Protein AF-A0A2R9B3D3-F1 (afdb_monomer_lite)

Radius of gyration: 29.12 Å; chains: 1; bounding box: 76×24×86 Å

Foldseek 3Di:
DPPPVVVVVVVVVVVVVVVVVVVVVVVVVVVVVPPDDDDDDCPVVVVVVVVVVVVVVVVVPPLQAPQLQQPFPLVLLVVLLVVCLVVLLVLQPCPPAALLVLLVVPLDDDSLLLLLLLLLVLVCCQVALLVLEDDPDVSNNVSSVSNNVSSVSSNVSSVVCVVSVSRDHDPSSVVSSVSSVVSLVVDDRHSSSSNVSSCVVSVSVSNVSSSVVSVPD

pLDDT: mean 76.44, std 21.82, range [33.28, 98.44]

Structure (mmCIF, N/CA/C/O backbone):
data_AF-A0A2R9B3D3-F1
#
_entry.id   AF-A0A2R9B3D3-F1
#
loop_
_atom_site.group_PDB
_atom_site.id
_atom_site.type_symbol
_atom_site.label_atom_id
_atom_site.label_alt_id
_atom_site.label_comp_id
_atom_site.label_asym_id
_atom_site.label_entity_id
_atom_site.label_seq_id
_atom_site.pdbx_PDB_ins_code
_atom_site.Cartn_x
_atom_site.Cartn_y
_atom_site.Cartn_z
_atom_site.occupancy
_atom_site.B_iso_or_equiv
_atom_site.auth_seq_id
_atom_site.auth_comp_id
_atom_site.auth_asym_id
_atom_site.auth_atom_id
_atom_site.pdbx_PDB_model_num
ATOM 1 N N . MET A 1 1 ? -56.496 8.461 15.036 1.00 44.53 1 MET A N 1
ATOM 2 C CA . MET A 1 1 ? -56.573 7.367 16.033 1.00 44.53 1 MET A CA 1
ATOM 3 C C . MET A 1 1 ? -55.168 6.950 16.495 1.00 44.53 1 MET A C 1
ATOM 5 O O . MET A 1 1 ? -54.834 5.779 16.439 1.00 44.53 1 MET A O 1
ATOM 9 N N . HIS A 1 2 ? -54.314 7.899 16.909 1.00 48.41 2 HIS A N 1
ATOM 10 C CA . HIS A 1 2 ? -52.906 7.610 17.253 1.00 48.41 2 HIS A CA 1
ATOM 11 C C . HIS A 1 2 ? -52.433 8.289 18.555 1.00 48.41 2 HIS A C 1
ATOM 13 O O . HIS A 1 2 ? -51.268 8.149 18.921 1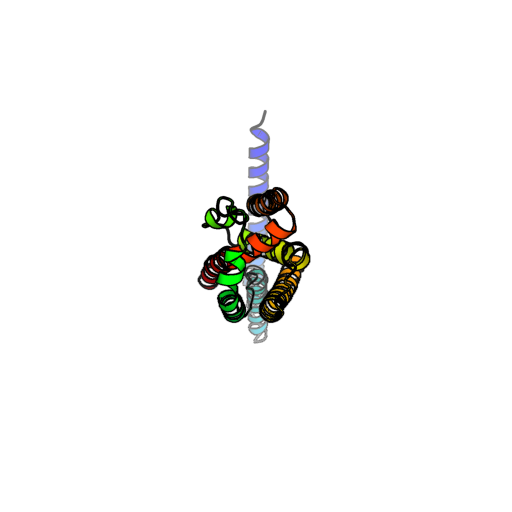.00 48.41 2 HIS A O 1
ATOM 19 N N . LEU A 1 3 ? -53.324 9.006 19.258 1.00 40.22 3 LEU A N 1
ATOM 20 C CA . LEU A 1 3 ? -53.012 9.674 20.530 1.00 40.22 3 LEU A CA 1
ATOM 21 C C . LEU A 1 3 ? -53.278 8.788 21.762 1.00 40.22 3 LEU A C 1
ATOM 23 O O . LEU A 1 3 ? -52.658 9.002 22.798 1.00 40.22 3 LEU A O 1
ATOM 27 N N . ASP A 1 4 ? -54.121 7.758 21.653 1.00 53.19 4 ASP A N 1
ATOM 28 C CA . ASP A 1 4 ? -54.566 6.981 22.822 1.00 53.19 4 ASP A CA 1
ATOM 29 C C . ASP A 1 4 ? -53.506 5.994 23.347 1.00 53.19 4 ASP A C 1
ATOM 31 O O . ASP A 1 4 ? -53.439 5.709 24.543 1.00 53.19 4 ASP A O 1
ATOM 35 N N . VAL A 1 5 ? -52.608 5.518 22.479 1.00 49.69 5 VAL A N 1
ATOM 36 C CA . VAL A 1 5 ? -51.569 4.538 22.849 1.00 49.69 5 VAL A CA 1
ATOM 37 C C . VAL A 1 5 ? -50.467 5.173 23.705 1.00 49.69 5 VAL A C 1
ATOM 39 O O . VAL A 1 5 ? -49.971 4.548 24.639 1.00 49.69 5 VAL A O 1
ATOM 42 N N . TRP A 1 6 ? -50.111 6.436 23.451 1.00 44.69 6 TRP A N 1
ATOM 43 C CA . TRP A 1 6 ? -49.068 7.136 24.213 1.00 44.69 6 TRP A CA 1
ATOM 44 C C . TRP A 1 6 ? -49.511 7.492 25.635 1.00 44.69 6 TRP A C 1
ATOM 46 O O . TRP A 1 6 ? -48.713 7.398 26.568 1.00 44.69 6 TRP A O 1
ATOM 56 N N . VAL A 1 7 ? -50.789 7.833 25.820 1.00 53.72 7 VAL A N 1
ATOM 57 C CA . VAL A 1 7 ? -51.359 8.116 27.146 1.00 53.72 7 VAL A CA 1
ATOM 58 C C . VAL A 1 7 ? -51.393 6.847 28.004 1.00 53.72 7 VAL A C 1
ATOM 60 O O . VAL A 1 7 ? -51.038 6.892 29.182 1.00 53.72 7 VAL A O 1
ATOM 63 N N . LEU A 1 8 ? -51.720 5.695 27.407 1.00 46.72 8 LEU A N 1
ATOM 64 C CA . LEU A 1 8 ? -51.667 4.389 28.073 1.00 46.72 8 LEU A CA 1
ATOM 65 C C . LEU A 1 8 ? -50.239 3.998 28.483 1.00 46.72 8 LEU A C 1
ATOM 67 O O . LEU A 1 8 ? -50.030 3.575 29.619 1.00 46.72 8 LEU A O 1
ATOM 71 N N . VAL A 1 9 ? -49.245 4.200 27.612 1.00 51.91 9 VAL A N 1
ATOM 72 C CA . VAL A 1 9 ? -47.831 3.894 27.913 1.00 51.91 9 VAL A CA 1
ATOM 73 C C . VAL A 1 9 ? -47.283 4.784 29.036 1.00 51.91 9 VAL A C 1
ATOM 75 O O . VAL A 1 9 ? -46.595 4.289 29.930 1.00 51.91 9 VAL A O 1
ATOM 78 N N . LEU A 1 10 ? -47.630 6.074 29.050 1.00 50.41 10 LEU A N 1
ATOM 79 C CA . LEU A 1 10 ? -47.235 6.998 30.119 1.00 50.41 10 LEU A CA 1
ATOM 80 C C . LEU A 1 10 ? -47.925 6.674 31.455 1.00 50.41 10 LEU A C 1
ATOM 82 O O . LEU A 1 10 ? -47.285 6.738 32.505 1.00 50.41 10 LEU A O 1
ATOM 86 N N . SER A 1 11 ? -49.197 6.269 31.424 1.00 46.34 11 SER A N 1
ATOM 87 C CA . SER A 1 11 ? -49.952 5.897 32.628 1.00 46.34 11 SER A CA 1
ATOM 88 C C . SER A 1 11 ? -49.437 4.594 33.258 1.00 46.34 11 SER A C 1
ATOM 90 O O . SER A 1 11 ? -49.196 4.546 34.466 1.00 46.34 11 SER A O 1
ATOM 92 N N . LEU A 1 12 ? -49.149 3.570 32.442 1.00 49.56 12 LEU A N 1
ATOM 93 C CA . LEU A 1 12 ? -48.509 2.322 32.887 1.00 49.56 12 LEU A CA 1
ATOM 94 C C . LEU A 1 12 ? -47.084 2.553 33.410 1.00 49.56 12 LEU A C 1
ATOM 96 O O . LEU A 1 12 ? -46.699 1.963 34.421 1.00 49.56 12 LEU A O 1
ATOM 100 N N . GLY A 1 13 ? -46.322 3.450 32.776 1.00 48.34 13 GLY A N 1
ATOM 101 C CA . GLY A 1 13 ? -44.990 3.845 33.236 1.00 48.34 13 GLY A CA 1
ATOM 102 C C . GLY A 1 13 ? -45.014 4.526 34.606 1.00 48.34 13 GLY A C 1
ATOM 103 O O . GLY A 1 13 ? -44.213 4.186 35.476 1.00 48.34 13 GLY A O 1
ATOM 104 N N . HIS A 1 14 ? -45.972 5.428 34.838 1.00 50.25 14 HIS A N 1
ATOM 105 C CA . HIS A 1 14 ? -46.133 6.114 36.122 1.00 50.25 14 HIS A CA 1
ATOM 106 C C . HIS A 1 14 ? -46.601 5.162 37.237 1.00 50.25 14 HIS A C 1
ATOM 108 O O . HIS A 1 14 ? -46.112 5.243 38.366 1.00 50.25 14 HIS A O 1
ATOM 114 N N . HIS A 1 15 ? -47.478 4.203 36.919 1.00 45.28 15 HIS A N 1
ATOM 115 C CA . HIS A 1 15 ? -47.917 3.179 37.870 1.00 45.28 15 HIS A CA 1
ATOM 116 C C . HIS A 1 15 ? -46.783 2.224 38.272 1.00 45.28 15 HIS A C 1
ATOM 118 O O . HIS A 1 15 ? -46.632 1.925 39.456 1.00 45.28 15 HIS A O 1
ATOM 124 N N . LEU A 1 16 ? -45.941 1.793 37.323 1.00 48.88 16 LEU A N 1
ATOM 125 C CA . LEU A 1 16 ? -44.755 0.986 37.634 1.00 48.88 16 LEU A CA 1
ATOM 126 C C . LEU A 1 16 ? -43.737 1.759 38.483 1.00 48.88 16 LEU A C 1
ATOM 128 O O . LEU A 1 16 ? -43.095 1.170 39.352 1.00 48.88 16 LEU A O 1
ATOM 132 N N . LEU A 1 17 ? -43.590 3.067 38.248 1.00 48.66 17 LEU A N 1
ATOM 133 C CA . LEU A 1 17 ? -42.679 3.912 39.019 1.00 48.66 17 LEU A CA 1
ATOM 134 C C . LEU A 1 17 ? -43.154 4.082 40.470 1.00 48.66 17 LEU A C 1
ATOM 136 O O . LEU A 1 17 ? -42.339 3.983 41.384 1.00 48.66 17 LEU A O 1
ATOM 140 N N . GLN A 1 18 ? -44.462 4.264 40.680 1.00 48.94 18 GLN A N 1
ATOM 141 C CA . GLN A 1 18 ? -45.092 4.332 42.006 1.00 48.94 18 GLN A CA 1
ATOM 142 C C . GLN A 1 18 ? -44.952 3.011 42.773 1.00 48.94 18 GLN A C 1
ATOM 144 O O . GLN A 1 18 ? -44.464 3.013 43.899 1.00 48.94 18 GLN A O 1
ATOM 149 N N . VAL A 1 19 ? -45.242 1.869 42.136 1.00 51.81 19 VAL A N 1
ATOM 150 C CA . VAL A 1 19 ? -45.080 0.539 42.760 1.00 51.81 19 VAL A CA 1
ATOM 151 C C . VAL A 1 19 ? -43.621 0.277 43.152 1.00 51.81 19 VAL A C 1
ATOM 153 O O . VAL A 1 19 ? -43.348 -0.287 44.210 1.00 51.81 19 VAL A O 1
ATOM 156 N N . LYS A 1 20 ? -42.659 0.727 42.336 1.00 50.50 20 LYS A N 1
ATOM 157 C CA . LYS A 1 20 ? -41.224 0.581 42.621 1.00 50.50 20 LYS A CA 1
ATOM 158 C C . LYS A 1 20 ? -40.755 1.515 43.743 1.00 50.50 20 LYS A C 1
ATOM 160 O O . LYS A 1 20 ? -39.912 1.109 44.543 1.00 50.50 20 LYS A O 1
ATOM 165 N N . LEU A 1 21 ? -41.322 2.722 43.840 1.00 51.28 21 LEU A N 1
ATOM 166 C CA . LEU A 1 21 ? -41.079 3.651 44.949 1.00 51.28 21 LEU A CA 1
ATOM 167 C C . LEU A 1 21 ? -41.665 3.134 46.268 1.00 51.28 21 LEU A C 1
ATOM 169 O O . LEU A 1 21 ? -40.994 3.222 47.293 1.00 51.28 21 LEU A O 1
ATOM 173 N N . ASP A 1 22 ? -42.862 2.546 46.246 1.00 48.19 22 ASP A N 1
ATOM 174 C CA . ASP A 1 22 ? -43.489 1.963 47.435 1.00 48.19 22 ASP A CA 1
ATOM 175 C C . ASP A 1 22 ? -42.749 0.711 47.917 1.00 48.19 22 ASP A C 1
ATOM 177 O O . ASP A 1 22 ? -42.564 0.538 49.122 1.00 48.19 22 ASP A O 1
ATOM 181 N N . HIS A 1 23 ? -42.206 -0.105 47.006 1.00 46.88 23 HIS A N 1
ATOM 182 C CA . HIS A 1 23 ? -41.344 -1.235 47.370 1.00 46.88 23 HIS A CA 1
ATOM 183 C C . HIS A 1 23 ? -40.007 -0.784 47.985 1.00 46.88 23 HIS A C 1
ATOM 185 O O . HIS A 1 23 ? -39.516 -1.402 48.932 1.00 46.88 23 HIS A O 1
ATOM 191 N N . LEU A 1 24 ? -39.434 0.319 47.486 1.00 48.38 24 LEU A N 1
ATOM 192 C CA . LEU A 1 24 ? -38.249 0.968 48.062 1.00 48.38 24 LEU A CA 1
ATOM 193 C C . LEU A 1 24 ? -38.552 1.586 49.434 1.00 48.38 24 LEU A C 1
ATOM 195 O O . LEU A 1 24 ? -37.746 1.461 50.355 1.00 48.38 24 LEU A O 1
ATOM 199 N N . ARG A 1 25 ? -39.729 2.198 49.603 1.00 46.16 25 ARG A N 1
ATOM 200 C CA . ARG A 1 25 ? -40.178 2.803 50.864 1.00 46.16 25 ARG A CA 1
ATOM 201 C C . ARG A 1 25 ? -40.493 1.748 51.925 1.00 46.16 25 ARG A C 1
ATOM 203 O O . ARG A 1 25 ? -40.112 1.930 53.080 1.00 46.16 25 ARG A O 1
ATOM 210 N N . GLN A 1 26 ? -41.105 0.628 51.537 1.00 48.31 26 GLN A N 1
ATOM 211 C CA . GLN A 1 26 ? -41.311 -0.533 52.408 1.00 48.31 26 GLN A CA 1
ATOM 212 C C . GLN A 1 26 ? -39.975 -1.182 52.789 1.00 48.31 26 GLN A C 1
ATOM 214 O O . GLN A 1 26 ? -39.760 -1.438 53.969 1.00 48.31 26 GLN A O 1
ATOM 219 N N . GLY A 1 27 ? -39.033 -1.326 51.845 1.00 47.44 27 GLY A N 1
ATOM 220 C CA . GLY A 1 27 ? -37.675 -1.812 52.119 1.00 47.44 27 GLY A CA 1
ATOM 221 C C . GLY A 1 27 ? -36.894 -0.931 53.105 1.00 47.44 27 GLY A C 1
ATOM 222 O O . GLY A 1 27 ? -36.193 -1.454 53.975 1.00 47.44 27 GLY A O 1
ATOM 223 N N . LEU A 1 28 ? -37.075 0.393 53.032 1.00 44.91 28 LEU A N 1
ATOM 224 C CA . LEU A 1 28 ? -36.459 1.359 53.947 1.00 44.91 28 LEU A CA 1
ATOM 225 C C . LEU A 1 28 ? -37.118 1.349 55.341 1.00 44.91 28 LEU A C 1
ATOM 227 O O . LEU A 1 28 ? -36.418 1.437 56.347 1.00 44.91 28 LEU A O 1
ATOM 231 N N . ALA A 1 29 ? -38.442 1.171 55.428 1.00 38.78 29 ALA A N 1
ATOM 232 C CA . ALA A 1 29 ? -39.167 1.110 56.701 1.00 38.78 29 ALA A CA 1
ATOM 233 C C . ALA A 1 29 ? -38.841 -0.160 57.515 1.00 38.78 29 ALA A C 1
ATOM 235 O O . ALA A 1 29 ? -38.675 -0.075 58.733 1.00 38.78 29 ALA A O 1
ATOM 236 N N . THR A 1 30 ? -38.636 -1.310 56.856 1.00 40.56 30 THR A N 1
ATOM 237 C CA . THR A 1 30 ? -38.139 -2.539 57.513 1.00 40.56 30 THR A CA 1
ATOM 238 C C . THR A 1 30 ? -36.681 -2.452 57.979 1.00 40.56 30 THR A C 1
ATOM 240 O O . THR A 1 30 ? -36.282 -3.218 58.855 1.00 40.56 30 THR A O 1
ATOM 243 N N . GLN A 1 31 ? -35.876 -1.516 57.457 1.00 41.12 31 GLN A N 1
ATOM 244 C CA . GLN A 1 31 ? -34.510 -1.284 57.951 1.00 41.12 31 GLN A CA 1
ATOM 245 C C . GLN A 1 31 ? -34.447 -0.363 59.181 1.00 41.12 31 GLN A C 1
ATOM 247 O O . GLN A 1 31 ? -33.478 -0.441 59.937 1.00 41.12 31 GLN A O 1
ATOM 252 N N . VAL A 1 32 ? -35.465 0.472 59.431 1.00 41.91 32 VAL A N 1
ATOM 253 C CA . VAL A 1 32 ? -35.474 1.399 60.582 1.00 41.91 32 VAL A CA 1
ATOM 254 C C . VAL A 1 32 ? -35.865 0.700 61.894 1.00 41.91 32 VAL A C 1
ATOM 256 O O . VAL A 1 32 ? -35.397 1.100 62.956 1.00 41.91 32 VAL A O 1
ATOM 259 N N . THR A 1 33 ? -36.631 -0.395 61.855 1.00 36.41 33 THR A N 1
ATOM 260 C CA . THR A 1 33 ? -37.077 -1.121 63.067 1.00 36.41 33 THR A CA 1
ATOM 261 C C . THR A 1 33 ? -36.167 -2.270 63.518 1.00 36.41 33 THR A C 1
ATOM 263 O O . THR A 1 33 ? -36.358 -2.797 64.609 1.00 36.41 33 THR A O 1
ATOM 266 N N . LEU A 1 34 ? -35.118 -2.617 62.767 1.00 37.56 34 LEU A N 1
ATOM 267 C CA . LEU A 1 34 ? -34.109 -3.615 63.171 1.00 37.56 34 LEU A CA 1
ATOM 268 C C . LEU A 1 34 ? -32.795 -2.959 63.620 1.00 37.56 34 LEU A C 1
ATOM 270 O O . LEU A 1 34 ? -31.695 -3.436 63.334 1.00 37.56 34 LEU A O 1
ATOM 274 N N . ARG A 1 35 ? -32.906 -1.842 64.346 1.00 40.72 35 ARG A N 1
ATOM 275 C CA . ARG A 1 35 ? -31.785 -1.176 65.018 1.00 40.72 35 ARG A CA 1
ATOM 276 C C . ARG A 1 35 ? -32.049 -1.032 66.517 1.00 40.72 35 ARG A C 1
ATOM 278 O O . ARG A 1 35 ? -31.953 0.051 67.075 1.00 40.72 35 ARG A O 1
ATOM 285 N N . ALA A 1 36 ? -32.340 -2.148 67.176 1.00 42.44 36 ALA A N 1
ATOM 286 C CA . ALA A 1 36 ? -32.208 -2.278 68.622 1.00 42.44 36 ALA A CA 1
ATOM 287 C C . ALA A 1 36 ? -31.634 -3.665 68.939 1.00 42.44 36 ALA A C 1
ATOM 289 O O . ALA A 1 36 ? -32.349 -4.658 68.961 1.00 42.44 36 ALA A O 1
ATOM 290 N N . GLY A 1 37 ? -30.317 -3.719 69.150 1.00 41.84 37 GLY A N 1
ATOM 291 C CA . GLY A 1 37 ? -29.640 -4.880 69.728 1.00 41.84 37 GLY A CA 1
ATOM 292 C C . GLY A 1 37 ? -29.078 -5.895 68.730 1.00 41.84 37 GLY A C 1
ATOM 293 O O . GLY A 1 37 ? -29.748 -6.847 68.366 1.00 41.84 37 GLY A O 1
ATOM 294 N N . ALA A 1 38 ? -27.812 -5.719 68.340 1.00 36.34 38 ALA A N 1
ATOM 295 C CA . ALA A 1 38 ? -26.792 -6.780 68.295 1.00 36.34 38 ALA A CA 1
ATOM 296 C C . ALA A 1 38 ? -25.515 -6.234 67.641 1.00 36.34 38 ALA A C 1
ATOM 298 O O . ALA A 1 38 ? -25.509 -5.743 66.512 1.00 36.34 38 ALA A O 1
ATOM 299 N N . LYS A 1 39 ? -24.429 -6.288 68.407 1.00 44.09 39 LYS A N 1
ATOM 300 C CA . LYS A 1 39 ? -23.099 -5.770 68.095 1.00 44.09 39 LYS A CA 1
ATOM 301 C C . LYS A 1 39 ? -22.463 -6.489 66.895 1.00 44.09 39 LYS A C 1
ATOM 303 O O . LYS A 1 39 ? -22.484 -7.708 66.813 1.00 44.09 39 LYS A O 1
ATOM 308 N N . GLY A 1 40 ? -21.823 -5.698 66.033 1.00 45.19 40 GLY A N 1
ATOM 309 C CA . GLY A 1 40 ? -20.491 -5.994 65.495 1.00 45.19 40 GLY A CA 1
ATOM 310 C C . GLY A 1 40 ? -20.303 -7.224 64.606 1.00 45.19 40 GLY A C 1
ATOM 311 O O . GLY A 1 40 ? -19.498 -8.066 64.962 1.00 45.19 40 GLY A O 1
ATOM 312 N N . MET A 1 41 ? -20.946 -7.302 63.431 1.00 45.28 41 MET A N 1
ATOM 313 C CA . MET A 1 41 ? -20.428 -8.124 62.308 1.00 45.28 41 MET A CA 1
ATOM 314 C C . MET A 1 41 ? -21.049 -7.804 60.930 1.00 45.28 41 MET A C 1
ATOM 316 O O . MET A 1 41 ? -21.138 -8.670 60.068 1.00 45.28 41 MET A O 1
ATOM 320 N N . LYS A 1 42 ? -21.546 -6.577 60.698 1.00 43.12 42 LYS A N 1
ATOM 321 C CA . LYS A 1 42 ? -22.261 -6.225 59.445 1.00 43.12 42 LYS A CA 1
ATOM 322 C C . LYS A 1 42 ? -21.626 -5.115 58.603 1.00 43.12 42 LYS A C 1
ATOM 324 O O . LYS A 1 42 ? -22.016 -4.942 57.453 1.00 43.12 42 LYS A O 1
ATOM 329 N N . LEU A 1 43 ? -20.622 -4.406 59.125 1.00 40.12 43 LEU A N 1
ATOM 330 C CA . LEU A 1 43 ? -19.993 -3.286 58.411 1.00 40.12 43 LEU A CA 1
ATOM 331 C C . LEU A 1 43 ? -19.042 -3.751 57.289 1.00 40.12 43 LEU A C 1
ATOM 333 O O . LEU A 1 43 ? -18.893 -3.060 56.287 1.00 40.12 43 LEU A O 1
ATOM 337 N N . GLN A 1 44 ? -18.469 -4.956 57.407 1.00 49.66 44 GLN A N 1
ATOM 338 C CA . GLN A 1 44 ? -17.630 -5.551 56.358 1.00 49.66 44 GLN A CA 1
ATOM 339 C C . GLN A 1 44 ? -18.437 -6.021 55.140 1.00 49.66 44 GLN A C 1
ATOM 341 O O . GLN A 1 44 ? -17.963 -5.908 54.015 1.00 49.66 44 GLN A O 1
ATOM 346 N N . CYS A 1 45 ? -19.669 -6.498 55.341 1.00 52.38 45 CYS A N 1
ATOM 347 C CA . CYS A 1 45 ? -20.477 -7.069 54.263 1.00 52.38 45 CYS A CA 1
ATOM 348 C C . CYS A 1 45 ? -20.985 -5.985 53.298 1.00 52.38 45 CYS A C 1
ATOM 350 O O . CYS A 1 45 ? -20.870 -6.130 52.087 1.00 52.38 45 CYS A O 1
ATOM 352 N N . VAL A 1 46 ? -21.454 -4.846 53.820 1.00 57.38 46 VAL A N 1
ATOM 353 C CA . VAL A 1 46 ? -21.938 -3.728 52.985 1.00 57.38 46 VAL A CA 1
ATOM 354 C C . VAL A 1 46 ? -20.803 -3.105 52.160 1.00 57.38 46 VAL A C 1
ATOM 356 O O . VAL A 1 46 ? -21.001 -2.778 50.993 1.00 57.38 46 VAL A O 1
ATOM 359 N N . SER A 1 47 ? -19.600 -3.012 52.737 1.00 60.81 47 SER A N 1
ATOM 360 C CA . SER A 1 47 ? -18.391 -2.562 52.033 1.00 60.81 47 SER A CA 1
ATOM 361 C C . SER A 1 47 ? -18.021 -3.495 50.871 1.00 60.81 47 SER A C 1
ATOM 363 O O . SER A 1 47 ? -17.760 -3.031 49.763 1.00 60.81 47 SER A O 1
ATOM 365 N N . LEU A 1 48 ? -18.091 -4.815 51.088 1.00 57.34 48 LEU A N 1
ATOM 366 C CA . LEU A 1 48 ? -17.784 -5.816 50.062 1.00 57.34 48 LEU A CA 1
ATOM 367 C C . LEU A 1 48 ? -18.772 -5.785 48.888 1.00 57.34 48 LEU A C 1
ATOM 369 O O . LEU A 1 48 ? -18.366 -5.931 47.739 1.00 57.34 48 LEU A O 1
ATOM 373 N N . TRP A 1 49 ? -20.060 -5.568 49.170 1.00 63.06 49 TRP A N 1
ATOM 374 C CA . TRP A 1 49 ? -21.096 -5.456 48.141 1.00 63.06 49 TRP A CA 1
ATOM 375 C C . TRP A 1 49 ? -20.926 -4.197 47.286 1.00 63.06 49 TRP A C 1
ATOM 377 O O . TRP A 1 49 ? -21.012 -4.279 46.063 1.00 63.06 49 TRP A O 1
ATOM 387 N N . LEU A 1 50 ? -20.614 -3.056 47.909 1.00 66.12 50 LEU A N 1
ATOM 388 C CA . LEU A 1 50 ? -20.335 -1.810 47.189 1.00 66.12 50 LEU A CA 1
ATOM 389 C C . LEU A 1 50 ? -19.071 -1.929 46.325 1.00 66.12 50 LEU A C 1
ATOM 391 O O . LEU A 1 50 ? -19.100 -1.566 45.148 1.00 66.12 50 LEU A O 1
ATOM 395 N N . LEU A 1 51 ? -17.997 -2.518 46.862 1.00 62.69 51 LEU A N 1
ATOM 396 C CA . LEU A 1 51 ? -16.773 -2.809 46.107 1.00 62.69 51 LEU A CA 1
ATOM 397 C C . LEU A 1 51 ? -17.032 -3.774 44.945 1.00 62.69 51 LEU A C 1
ATOM 399 O O . LEU A 1 51 ? -16.528 -3.545 43.852 1.00 62.69 51 LEU A O 1
ATOM 403 N N . GLY A 1 52 ? -17.860 -4.802 45.145 1.00 67.56 52 GLY A N 1
ATOM 404 C CA . GLY A 1 52 ? -18.274 -5.727 44.090 1.00 67.56 52 GLY A CA 1
ATOM 405 C C . GLY A 1 52 ? -19.039 -5.028 42.965 1.00 67.56 52 GLY A C 1
ATOM 406 O O . GLY A 1 52 ? -18.738 -5.245 41.796 1.00 67.56 52 GLY A O 1
ATOM 407 N N . THR A 1 53 ? -19.970 -4.126 43.292 1.00 64.88 53 THR A N 1
ATOM 408 C CA . THR A 1 53 ? -20.697 -3.349 42.274 1.00 64.88 53 THR A CA 1
ATOM 409 C C . THR A 1 53 ? -19.807 -2.354 41.532 1.00 64.88 53 THR A C 1
ATOM 411 O O . THR A 1 53 ? -19.948 -2.225 40.320 1.00 64.88 53 THR A O 1
ATOM 414 N N . ILE A 1 54 ? -18.855 -1.706 42.215 1.00 65.81 54 ILE A N 1
ATOM 415 C CA . ILE A 1 54 ? -17.878 -0.804 41.586 1.00 65.81 54 ILE A CA 1
ATOM 416 C C . ILE A 1 54 ? -16.932 -1.597 40.683 1.00 65.81 54 ILE A C 1
ATOM 418 O O . ILE A 1 54 ? -16.701 -1.188 39.555 1.00 65.81 54 ILE A O 1
ATOM 422 N N . LEU A 1 55 ? -16.441 -2.759 41.121 1.00 60.22 55 LEU A N 1
ATOM 423 C CA . LEU A 1 55 ? -15.608 -3.634 40.294 1.00 60.22 55 LEU A CA 1
ATOM 424 C C . LEU A 1 55 ? -16.360 -4.123 39.055 1.00 60.22 55 LEU A C 1
ATOM 426 O O . LEU A 1 55 ? -15.777 -4.135 37.977 1.00 60.22 55 LEU A O 1
ATOM 430 N N . ILE A 1 56 ? -17.642 -4.476 39.174 1.00 61.06 56 ILE A N 1
ATOM 431 C CA . ILE A 1 56 ? -18.465 -4.883 38.027 1.00 61.06 56 ILE A CA 1
ATOM 432 C C . ILE A 1 56 ? -18.699 -3.697 37.079 1.00 61.06 56 ILE A C 1
ATOM 434 O O . ILE A 1 56 ? -18.493 -3.851 35.880 1.00 61.06 56 ILE A O 1
ATOM 438 N N . LEU A 1 57 ? -19.032 -2.506 37.586 1.00 56.66 57 LEU A N 1
ATOM 439 C CA . LEU A 1 57 ? -19.177 -1.289 36.771 1.00 56.66 57 LEU A CA 1
ATOM 440 C C . LEU A 1 57 ? -17.859 -0.897 36.073 1.00 56.66 57 LEU A C 1
ATOM 442 O O . LEU A 1 57 ? -17.853 -0.655 34.872 1.00 56.66 57 LEU A O 1
ATOM 446 N N . CYS A 1 58 ? -16.723 -0.948 36.774 1.00 51.06 58 CYS A N 1
ATOM 447 C CA . CYS A 1 58 ? -15.396 -0.695 36.199 1.00 51.06 58 CYS A CA 1
ATOM 448 C C . CYS A 1 58 ? -14.914 -1.803 35.241 1.00 51.06 58 CYS A C 1
ATOM 450 O O . CYS A 1 58 ? -14.039 -1.559 34.408 1.00 51.06 58 CYS A O 1
ATOM 452 N N . SER A 1 59 ? -15.450 -3.022 35.352 1.00 49.09 59 SER A N 1
ATOM 453 C CA . SER A 1 59 ? -15.125 -4.131 34.443 1.00 49.09 59 SER A CA 1
ATOM 454 C C . SER A 1 59 ? -15.942 -4.061 33.153 1.00 49.09 59 SER A C 1
ATOM 456 O O . SER A 1 59 ? -15.421 -4.381 32.087 1.00 49.09 59 SER A O 1
ATOM 458 N N . VAL A 1 60 ? -17.194 -3.599 33.224 1.00 49.19 60 VAL A N 1
ATOM 459 C CA . VAL A 1 60 ? -18.063 -3.433 32.048 1.00 49.19 60 VAL A CA 1
ATOM 460 C C . VAL A 1 60 ? -17.567 -2.298 31.135 1.00 49.19 60 VAL A C 1
ATOM 462 O O . VAL A 1 60 ? -17.697 -2.412 29.918 1.00 49.19 60 VAL A O 1
ATOM 465 N N . ASP A 1 61 ? -16.875 -1.292 31.679 1.00 45.41 61 ASP A N 1
ATOM 466 C CA . ASP A 1 61 ? -16.334 -0.156 30.910 1.00 45.41 61 ASP A CA 1
ATOM 467 C C . ASP A 1 61 ? -14.912 -0.346 30.338 1.00 45.41 61 ASP A C 1
ATOM 469 O O . ASP A 1 61 ? -14.414 0.522 29.623 1.00 45.41 61 ASP A O 1
ATOM 473 N N . ASN A 1 62 ? -14.247 -1.488 30.557 1.00 41.34 62 ASN A N 1
ATOM 474 C CA . ASN A 1 62 ? -12.898 -1.732 30.009 1.00 41.34 62 ASN A CA 1
ATOM 475 C C . ASN A 1 62 ? -12.864 -2.538 28.701 1.00 41.34 62 ASN A C 1
ATOM 477 O O . ASN A 1 62 ? -11.808 -2.677 28.081 1.00 41.34 62 ASN A O 1
ATOM 481 N N . HIS A 1 63 ? -14.007 -3.034 28.227 1.00 45.19 63 HIS A N 1
ATOM 482 C CA . HIS A 1 63 ? -14.084 -3.704 26.924 1.00 45.19 63 HIS A CA 1
ATOM 483 C C . HIS A 1 63 ? -14.185 -2.721 25.743 1.00 45.19 63 HIS A C 1
ATOM 485 O O . HIS A 1 63 ? -14.069 -3.137 24.592 1.00 45.19 63 HIS A O 1
ATOM 491 N N . GLY A 1 64 ? -14.377 -1.424 26.018 1.00 43.06 64 GLY A N 1
ATOM 492 C CA . GLY A 1 64 ? -14.654 -0.392 25.015 1.00 43.06 64 GLY A CA 1
ATOM 493 C C . GLY A 1 64 ? -13.448 0.368 24.454 1.00 43.06 64 GLY A C 1
ATOM 494 O O . GLY A 1 64 ? -13.646 1.171 23.546 1.00 43.06 64 GLY A O 1
ATOM 495 N N . LEU A 1 65 ? -12.216 0.164 24.948 1.00 38.44 65 LEU A N 1
ATOM 496 C CA . LEU A 1 65 ? -11.103 1.048 24.555 1.00 38.44 65 LEU A CA 1
ATOM 497 C C . LEU A 1 65 ? -9.716 0.414 24.390 1.00 38.44 65 LEU A C 1
ATOM 499 O O . LEU A 1 65 ? -8.715 1.129 24.378 1.00 38.44 65 LEU A O 1
ATOM 503 N N . ARG A 1 66 ? -9.613 -0.896 24.134 1.00 48.72 66 ARG A N 1
ATOM 504 C CA . ARG A 1 66 ? -8.434 -1.399 23.408 1.00 48.72 66 ARG A CA 1
ATOM 505 C C . ARG A 1 66 ? -8.655 -1.153 21.922 1.00 48.72 66 ARG A C 1
ATOM 507 O O . ARG A 1 66 ? -9.154 -2.009 21.202 1.00 48.72 66 ARG A O 1
ATOM 514 N N . ARG A 1 67 ? -8.324 0.058 21.467 1.00 62.94 67 ARG A N 1
ATOM 515 C CA . ARG A 1 67 ? -8.150 0.304 20.032 1.00 62.94 67 ARG A CA 1
ATOM 516 C C . ARG A 1 67 ? -7.065 -0.647 19.530 1.00 62.94 67 ARG A C 1
ATOM 518 O O . ARG A 1 67 ? -6.089 -0.898 20.235 1.00 62.94 67 ARG A O 1
ATOM 525 N N . CYS A 1 68 ? -7.271 -1.203 18.342 1.00 72.25 68 CYS A N 1
ATOM 526 C CA . CYS A 1 68 ? -6.333 -2.102 17.679 1.00 72.25 68 CYS A CA 1
ATOM 527 C C . CYS A 1 68 ? -5.067 -1.346 17.291 1.00 72.25 68 CYS A C 1
ATOM 529 O O . CYS A 1 68 ? -4.903 -0.899 16.157 1.00 72.25 68 CYS A O 1
ATOM 531 N N . LEU A 1 69 ? -4.195 -1.142 18.273 1.00 63.66 69 LEU A N 1
ATOM 532 C CA . LEU A 1 69 ? -2.903 -0.523 18.078 1.00 63.66 69 LEU A CA 1
ATOM 533 C C . LEU A 1 69 ? -1.982 -1.574 17.479 1.00 63.66 69 LEU A C 1
ATOM 535 O O . LEU A 1 69 ? -1.663 -2.588 18.102 1.00 63.66 69 LEU A O 1
ATOM 539 N N . ILE A 1 70 ? -1.574 -1.327 16.243 1.00 66.56 70 ILE A N 1
ATOM 540 C CA . ILE A 1 70 ? -0.553 -2.119 15.583 1.00 66.56 70 ILE A CA 1
ATOM 541 C C . ILE A 1 70 ? 0.768 -1.745 16.254 1.00 66.56 70 ILE A C 1
ATOM 543 O O . ILE A 1 70 ? 1.358 -0.711 15.961 1.00 66.56 70 ILE A O 1
ATOM 547 N N . SER A 1 71 ? 1.214 -2.564 17.207 1.00 59.28 71 SER A N 1
ATOM 548 C CA . SER A 1 71 ? 2.577 -2.488 17.732 1.00 59.28 71 SER A CA 1
ATOM 549 C C . SER A 1 71 ? 3.494 -3.108 16.682 1.00 59.28 71 SER A C 1
ATOM 551 O O . SER A 1 71 ? 3.753 -4.310 16.676 1.00 59.28 71 SER A O 1
ATOM 553 N N . THR A 1 72 ? 3.881 -2.322 15.686 1.00 65.94 72 THR A N 1
ATOM 554 C CA . THR A 1 72 ? 4.878 -2.716 14.689 1.00 65.94 72 THR A CA 1
ATOM 555 C C . THR A 1 72 ? 5.920 -1.628 14.583 1.00 65.94 72 THR A C 1
ATOM 557 O O . THR A 1 72 ? 5.622 -0.448 14.749 1.00 65.94 72 THR A O 1
ATOM 560 N N . ASP A 1 73 ? 7.153 -2.056 14.336 1.00 76.12 73 ASP A N 1
ATOM 561 C CA . ASP A 1 73 ? 8.272 -1.179 14.038 1.00 76.12 73 ASP A CA 1
ATOM 562 C C . ASP A 1 73 ? 8.068 -0.545 12.650 1.00 76.12 73 ASP A C 1
ATOM 564 O O . ASP A 1 73 ? 8.560 -1.032 11.631 1.00 76.12 73 ASP A O 1
ATOM 568 N N . MET A 1 74 ? 7.252 0.513 12.609 1.00 85.38 74 MET A N 1
ATOM 569 C CA . MET A 1 74 ? 7.006 1.308 11.403 1.00 85.38 74 MET A CA 1
ATOM 570 C C . MET A 1 74 ? 8.306 1.899 10.858 1.00 85.38 74 MET A C 1
ATOM 572 O O . MET A 1 74 ? 8.495 1.938 9.644 1.00 85.38 74 MET A O 1
ATOM 576 N N . HIS A 1 75 ? 9.237 2.253 11.747 1.00 88.62 75 HIS A N 1
ATOM 577 C CA . HIS A 1 75 ? 10.551 2.765 11.379 1.00 88.62 75 HIS A CA 1
ATOM 578 C C . HIS A 1 75 ? 11.339 1.740 10.551 1.00 88.62 75 HIS A C 1
ATOM 580 O O . HIS A 1 75 ? 11.880 2.087 9.505 1.00 88.62 75 HIS A O 1
ATOM 586 N N . HIS A 1 76 ? 11.351 0.463 10.943 1.00 91.75 76 HIS A N 1
ATOM 587 C CA . HIS A 1 76 ? 12.004 -0.593 10.158 1.00 91.75 76 HIS A CA 1
ATOM 588 C C . HIS A 1 76 ? 11.424 -0.735 8.736 1.00 91.75 76 HIS A C 1
ATOM 590 O O . HIS A 1 76 ? 12.164 -0.981 7.774 1.00 91.75 76 HIS A O 1
ATOM 596 N N . ILE A 1 77 ? 10.103 -0.587 8.583 1.00 94.75 77 ILE A N 1
ATOM 597 C CA . ILE A 1 77 ? 9.441 -0.648 7.271 1.00 94.75 77 ILE A CA 1
ATOM 598 C C . ILE A 1 77 ? 9.832 0.565 6.426 1.00 94.75 77 ILE A C 1
ATOM 600 O O . ILE A 1 77 ? 10.201 0.406 5.261 1.00 94.75 77 ILE A O 1
ATOM 604 N N . GLU A 1 78 ? 9.775 1.759 7.012 1.00 94.94 78 GLU A N 1
ATOM 605 C CA . GLU A 1 78 ? 10.156 3.009 6.360 1.00 94.94 78 GLU A CA 1
ATOM 606 C C . GLU A 1 78 ? 11.614 2.984 5.911 1.00 94.94 78 GLU A C 1
ATOM 608 O O . GLU A 1 78 ? 11.890 3.253 4.745 1.00 94.94 78 GLU A O 1
ATOM 613 N N . GLU A 1 79 ? 12.538 2.590 6.788 1.00 95.75 79 GLU A N 1
ATOM 614 C CA . GLU A 1 79 ? 13.963 2.456 6.480 1.00 95.75 79 GLU A CA 1
ATOM 615 C C . GLU A 1 79 ? 14.187 1.468 5.326 1.00 95.75 79 GLU A C 1
ATOM 617 O O . GLU A 1 79 ? 14.840 1.795 4.330 1.00 95.75 79 GLU A O 1
ATOM 622 N N . SER A 1 80 ? 13.561 0.287 5.403 1.00 96.81 80 SER A N 1
ATOM 623 C CA . SER A 1 80 ? 13.635 -0.721 4.341 1.00 96.81 80 SER A CA 1
ATOM 624 C C . SER A 1 80 ? 13.096 -0.200 3.009 1.00 96.81 80 SER A C 1
ATOM 626 O O . SER A 1 80 ? 13.661 -0.515 1.958 1.00 96.81 80 SER A O 1
ATOM 628 N N . PHE A 1 81 ? 12.020 0.591 3.034 1.00 97.88 81 PHE A N 1
ATOM 629 C CA . PHE A 1 81 ? 11.442 1.174 1.831 1.00 97.88 81 PHE A CA 1
ATOM 630 C C . PHE A 1 81 ? 12.305 2.301 1.266 1.00 97.88 81 PHE A C 1
ATOM 632 O O . PHE A 1 81 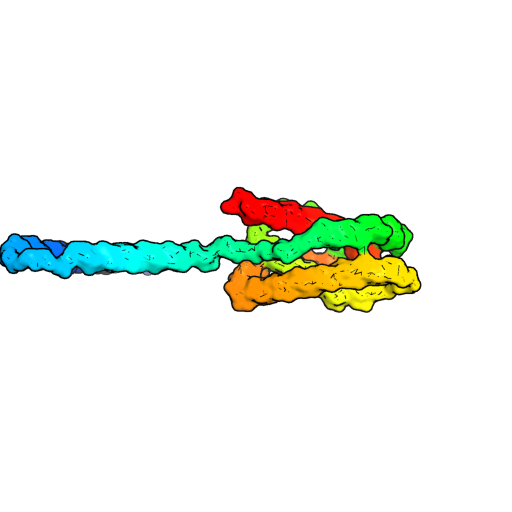? 12.528 2.326 0.059 1.00 97.88 81 PHE A O 1
ATOM 639 N N . GLN A 1 82 ? 12.847 3.196 2.097 1.00 98.00 82 GLN A N 1
ATOM 640 C CA . GLN A 1 82 ? 13.686 4.308 1.636 1.00 98.00 82 GLN A CA 1
ATOM 641 C C . GLN A 1 82 ? 14.891 3.831 0.817 1.00 98.00 82 GLN A C 1
ATOM 643 O O . GLN A 1 82 ? 15.227 4.451 -0.194 1.00 98.00 82 GLN A O 1
ATOM 648 N N . GLU A 1 83 ? 15.493 2.697 1.186 1.00 98.06 83 GLU A N 1
ATOM 649 C CA . GLU A 1 83 ? 16.607 2.099 0.438 1.00 98.06 83 GLU A CA 1
ATOM 650 C C . GLU A 1 83 ? 16.245 1.689 -0.998 1.00 98.06 83 GLU A C 1
ATOM 652 O O . GLU A 1 83 ? 17.106 1.705 -1.880 1.00 98.06 83 GLU A O 1
ATOM 657 N N . ILE A 1 84 ? 14.985 1.322 -1.252 1.00 98.31 84 ILE A N 1
ATOM 658 C CA . ILE A 1 84 ? 14.525 0.843 -2.564 1.00 98.31 84 ILE A CA 1
ATOM 659 C C . ILE A 1 84 ? 13.573 1.806 -3.274 1.00 98.31 84 ILE A C 1
ATOM 661 O O . ILE A 1 84 ? 13.343 1.640 -4.472 1.00 98.31 84 ILE A O 1
ATOM 665 N N . LYS A 1 85 ? 13.064 2.833 -2.584 1.00 98.25 85 LYS A N 1
ATOM 666 C CA . LYS A 1 85 ? 12.016 3.750 -3.052 1.00 98.25 85 LYS A CA 1
ATOM 667 C C . LYS A 1 85 ? 12.317 4.302 -4.438 1.00 98.25 85 LYS A C 1
ATOM 669 O O . LYS A 1 85 ? 11.523 4.126 -5.355 1.00 98.25 85 LYS A O 1
ATOM 674 N N . ARG A 1 86 ? 13.499 4.900 -4.623 1.00 98.06 86 ARG A N 1
ATOM 675 C CA . ARG A 1 86 ? 13.897 5.480 -5.919 1.00 98.06 86 ARG A CA 1
ATOM 676 C C . ARG A 1 86 ? 13.951 4.434 -7.031 1.00 98.06 86 ARG A C 1
ATOM 678 O O . ARG A 1 86 ? 13.546 4.720 -8.149 1.00 98.06 86 ARG A O 1
ATOM 685 N N . ALA A 1 87 ? 14.443 3.233 -6.730 1.00 97.94 87 ALA A N 1
ATOM 686 C CA . ALA A 1 87 ? 14.572 2.163 -7.715 1.00 97.94 87 ALA A CA 1
ATOM 687 C C . ALA A 1 87 ? 13.215 1.563 -8.109 1.00 97.94 87 ALA A C 1
ATOM 689 O O . ALA A 1 87 ? 13.043 1.185 -9.263 1.00 97.94 87 ALA A O 1
ATOM 690 N N . ILE A 1 88 ? 12.264 1.479 -7.174 1.00 97.94 88 ILE A N 1
ATOM 691 C CA . ILE A 1 88 ? 10.893 1.039 -7.450 1.00 97.94 88 ILE A CA 1
ATOM 692 C C . ILE A 1 88 ? 10.124 2.123 -8.212 1.00 97.94 88 ILE A C 1
ATOM 694 O O . ILE A 1 88 ? 9.580 1.839 -9.272 1.00 97.94 88 ILE A O 1
ATOM 698 N N . GLN A 1 89 ? 10.140 3.371 -7.736 1.00 97.75 89 GLN A N 1
ATOM 699 C CA . GLN A 1 89 ? 9.412 4.480 -8.365 1.00 97.75 89 GLN A CA 1
ATOM 700 C C . GLN A 1 89 ? 9.924 4.799 -9.778 1.00 97.75 89 GLN A C 1
ATOM 702 O O . GLN A 1 89 ? 9.136 5.146 -10.647 1.00 97.75 89 GLN A O 1
ATOM 707 N N . ALA A 1 90 ? 11.218 4.602 -10.058 1.00 97.44 90 ALA A N 1
ATOM 708 C CA . ALA A 1 90 ? 11.761 4.738 -11.413 1.00 97.44 90 ALA A CA 1
ATOM 709 C C . ALA A 1 90 ? 11.240 3.678 -12.406 1.00 97.44 90 ALA A C 1
ATOM 711 O O . ALA A 1 90 ? 11.413 3.844 -13.612 1.00 97.44 90 ALA A O 1
ATOM 712 N N . LYS A 1 91 ? 10.635 2.584 -11.918 1.00 96.75 91 LYS A N 1
ATOM 713 C CA . LYS A 1 91 ? 9.998 1.542 -12.738 1.00 96.75 91 LYS A CA 1
ATOM 714 C C . LYS A 1 91 ? 8.492 1.783 -12.932 1.00 96.75 91 LYS A C 1
ATOM 716 O O . LYS A 1 91 ? 7.866 0.999 -13.643 1.00 96.75 91 LYS A O 1
ATOM 721 N N . ASP A 1 92 ? 7.905 2.816 -12.317 1.00 96.62 92 ASP A N 1
ATOM 722 C CA . ASP A 1 92 ? 6.495 3.156 -12.532 1.00 96.62 92 ASP A CA 1
ATOM 723 C C . ASP A 1 92 ? 6.286 3.662 -13.968 1.00 96.62 92 ASP A C 1
ATOM 725 O O . ASP A 1 92 ? 6.913 4.623 -14.414 1.00 96.62 92 ASP A O 1
ATOM 729 N N . THR A 1 93 ? 5.395 2.994 -14.696 1.00 95.94 93 THR A N 1
ATOM 730 C CA . THR A 1 93 ? 5.040 3.322 -16.084 1.00 95.94 93 THR A CA 1
ATOM 731 C C . THR A 1 93 ? 3.766 4.166 -16.186 1.00 95.94 93 THR A C 1
ATOM 733 O O . THR A 1 93 ? 3.450 4.657 -17.269 1.00 95.94 93 THR A O 1
ATOM 736 N N . PHE A 1 94 ? 3.066 4.396 -15.068 1.00 94.50 94 PHE A N 1
ATOM 737 C CA . PHE A 1 94 ? 1.802 5.131 -14.988 1.00 94.50 94 PHE A CA 1
ATOM 738 C C . PHE A 1 94 ? 1.858 6.265 -13.941 1.00 94.50 94 PHE A C 1
ATOM 740 O O . PHE A 1 94 ? 1.081 6.260 -12.981 1.00 94.50 94 PHE A O 1
ATOM 747 N N . PRO A 1 95 ? 2.712 7.292 -14.128 1.00 89.94 95 PRO A N 1
ATOM 748 C CA . PRO A 1 95 ? 2.899 8.365 -13.143 1.00 89.94 95 PRO A CA 1
ATOM 749 C C . PRO A 1 95 ? 1.657 9.248 -12.928 1.00 89.94 95 PRO A C 1
ATOM 751 O O . PRO A 1 95 ? 1.563 9.935 -11.918 1.00 89.94 95 PRO A O 1
ATOM 754 N N . ASN A 1 96 ? 0.704 9.240 -13.866 1.00 92.94 96 ASN A N 1
ATOM 755 C CA . ASN A 1 96 ? -0.524 10.047 -13.802 1.00 92.94 96 ASN A CA 1
ATOM 756 C C . ASN A 1 96 ? -1.695 9.334 -13.107 1.00 92.94 96 ASN A C 1
ATOM 758 O O . ASN A 1 96 ? -2.782 9.897 -13.001 1.00 92.94 96 ASN A O 1
ATOM 762 N N . VAL A 1 97 ? -1.504 8.082 -12.698 1.00 93.25 97 VAL A N 1
ATOM 763 C CA . VAL A 1 97 ? -2.489 7.303 -11.944 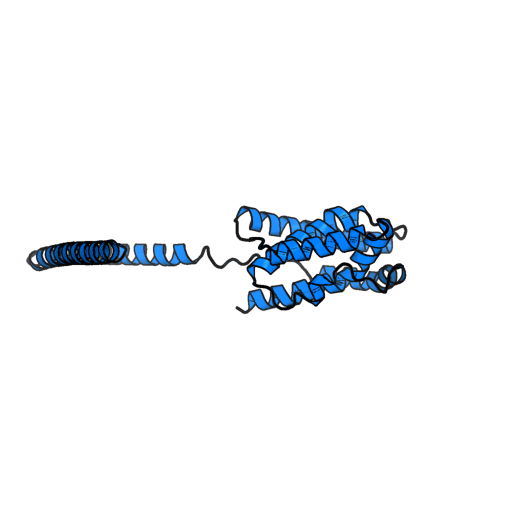1.00 93.25 97 VAL A CA 1
ATOM 764 C C . VAL A 1 97 ? -2.020 7.268 -10.490 1.00 93.25 97 VAL A C 1
ATOM 766 O O . VAL A 1 97 ? -0.819 7.249 -10.253 1.00 93.25 97 VAL A O 1
ATOM 769 N N . THR A 1 98 ? -2.934 7.222 -9.524 1.00 95.69 98 THR A N 1
ATOM 770 C CA . THR A 1 98 ? -2.598 6.963 -8.112 1.00 95.69 98 THR A CA 1
ATOM 771 C C . THR A 1 98 ? -3.504 5.849 -7.612 1.00 95.69 98 THR A C 1
ATOM 773 O O . THR A 1 98 ? -4.719 6.042 -7.491 1.00 95.69 98 THR A O 1
ATOM 776 N N . ILE A 1 99 ? -2.936 4.673 -7.341 1.00 97.19 99 ILE A N 1
ATOM 777 C CA . ILE A 1 99 ? -3.718 3.504 -6.911 1.00 97.19 99 ILE A CA 1
ATOM 778 C C . ILE A 1 99 ? -4.340 3.777 -5.540 1.00 97.19 99 ILE A C 1
ATOM 780 O O . ILE A 1 99 ? -5.540 3.577 -5.348 1.00 97.19 99 ILE A O 1
ATOM 784 N N . LEU A 1 100 ? -3.548 4.329 -4.621 1.00 96.25 100 LEU A N 1
ATOM 785 C CA . LEU A 1 100 ? -3.940 4.673 -3.256 1.00 96.25 100 LEU A CA 1
ATOM 786 C C . LEU A 1 100 ? -4.601 6.057 -3.127 1.00 96.25 100 LEU A C 1
ATOM 788 O O . LEU A 1 100 ? -4.653 6.602 -2.026 1.00 96.25 100 LEU A O 1
ATOM 792 N N . SER A 1 101 ? -5.143 6.617 -4.216 1.00 91.00 101 SER A N 1
ATOM 793 C CA . SER A 1 101 ? -5.785 7.949 -4.257 1.00 91.00 101 SER A CA 1
ATOM 794 C C . SER A 1 101 ? -6.791 8.181 -3.127 1.00 91.00 101 SER A C 1
ATOM 796 O O . SER A 1 101 ? -6.886 9.274 -2.568 1.00 91.00 101 SER A O 1
ATOM 798 N N . THR A 1 102 ? -7.525 7.144 -2.718 1.00 90.06 102 THR A N 1
ATOM 799 C CA . THR A 1 102 ? -8.505 7.287 -1.641 1.00 90.06 102 THR A CA 1
ATOM 800 C C . THR A 1 102 ? -7.855 7.627 -0.297 1.00 90.06 102 THR A C 1
ATOM 802 O O . THR A 1 102 ? -8.446 8.381 0.475 1.00 90.06 102 THR A O 1
ATOM 805 N N . LEU A 1 103 ? -6.624 7.177 -0.025 1.00 89.44 103 LEU A N 1
ATOM 806 C CA . LEU A 1 103 ? -5.902 7.497 1.215 1.00 89.44 103 LEU A CA 1
ATOM 807 C C . LEU A 1 103 ? -5.522 8.971 1.327 1.00 89.44 103 LEU A C 1
ATOM 809 O O . LEU A 1 103 ? -5.524 9.516 2.430 1.00 89.44 103 LEU A O 1
ATOM 813 N N . GLU A 1 104 ? -5.262 9.634 0.201 1.00 81.69 104 GLU A N 1
ATOM 814 C CA . GLU A 1 104 ? -4.974 11.070 0.167 1.00 81.69 104 GLU A CA 1
ATOM 815 C C . GLU A 1 104 ? -6.196 11.899 0.580 1.00 81.69 104 GLU A C 1
ATOM 817 O O . GLU A 1 104 ? -6.052 12.954 1.202 1.00 81.69 104 GLU A O 1
ATOM 822 N N . THR A 1 105 ? -7.398 11.39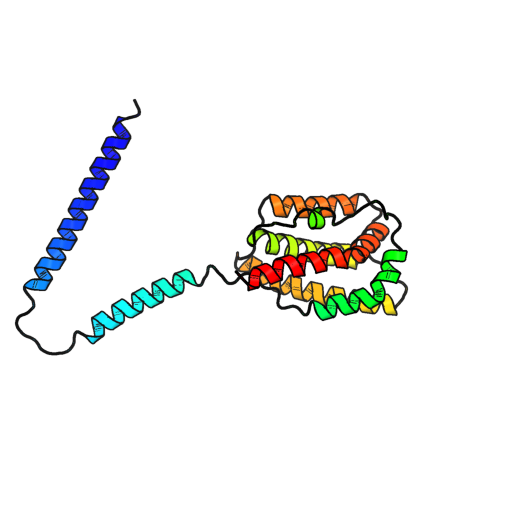5 0.275 1.00 79.31 105 THR A N 1
ATOM 823 C CA . THR A 1 105 ? -8.683 12.042 0.589 1.00 79.31 105 THR A CA 1
ATOM 824 C C . THR A 1 105 ? -9.264 11.635 1.948 1.00 79.31 105 THR A C 1
ATOM 826 O O . THR A 1 105 ? -9.946 12.435 2.587 1.00 79.31 105 THR A O 1
ATOM 829 N N . LEU A 1 106 ? -8.946 10.435 2.450 1.00 75.94 106 LEU A N 1
ATOM 830 C CA . LEU A 1 106 ? -9.425 9.871 3.725 1.00 75.94 106 LEU A CA 1
ATOM 831 C C . LEU A 1 106 ? -8.731 10.466 4.963 1.00 75.94 106 LEU A C 1
ATOM 833 O O . LEU A 1 106 ? -8.452 9.774 5.942 1.00 75.94 106 LEU A O 1
ATOM 837 N N . GLN A 1 107 ? -8.429 11.761 4.948 1.00 62.25 107 GLN A N 1
ATOM 838 C CA . GLN A 1 107 ? -7.640 12.396 6.004 1.00 62.25 107 GLN A CA 1
ATOM 839 C C . GLN A 1 107 ? -8.366 12.514 7.350 1.00 62.25 107 GLN A C 1
ATOM 841 O O . GLN A 1 107 ? -7.706 12.761 8.358 1.00 62.25 107 GLN A O 1
ATOM 846 N N . ILE A 1 108 ? -9.696 12.365 7.367 1.00 59.62 108 ILE A N 1
ATOM 847 C CA . ILE A 1 108 ? -10.538 12.436 8.566 1.00 59.62 108 ILE A CA 1
ATOM 848 C C . ILE A 1 108 ? -11.495 11.246 8.550 1.00 59.62 108 ILE A C 1
ATOM 850 O O . ILE A 1 108 ? -12.651 11.349 8.146 1.00 59.62 108 ILE A O 1
ATOM 854 N N . ILE A 1 109 ? -10.997 10.095 8.981 1.00 66.88 109 ILE A N 1
ATOM 855 C CA . ILE A 1 109 ? -11.797 8.886 9.167 1.00 66.88 109 ILE A CA 1
ATOM 856 C C . ILE A 1 109 ? -12.087 8.666 10.644 1.00 66.88 109 ILE A C 1
ATOM 858 O O . ILE A 1 109 ? -11.287 8.999 11.519 1.00 66.88 109 ILE A O 1
ATOM 862 N N . LYS A 1 110 ? -13.249 8.081 10.944 1.00 69.31 110 LYS A N 1
ATOM 863 C CA . LYS A 1 110 ? -13.539 7.672 12.322 1.00 69.31 110 LYS A CA 1
ATOM 864 C C . LYS A 1 110 ? -12.534 6.593 12.749 1.00 69.31 110 LYS A C 1
ATOM 866 O O . LYS A 1 110 ? -12.217 5.734 11.928 1.00 69.31 110 LYS A O 1
ATOM 871 N N . PRO A 1 111 ? -12.116 6.541 14.027 1.00 68.38 111 PRO A N 1
ATOM 872 C CA . PRO A 1 111 ? -11.132 5.563 14.507 1.00 68.38 111 PRO A CA 1
ATOM 873 C C . PRO A 1 111 ? -11.459 4.098 14.164 1.00 68.38 111 PRO A C 1
ATOM 875 O O . PRO A 1 111 ? -10.560 3.304 13.910 1.00 68.38 111 PRO A O 1
ATOM 878 N N . LEU A 1 112 ? -12.748 3.739 14.113 1.00 67.69 112 LEU A N 1
ATOM 879 C CA . LEU A 1 112 ? -13.194 2.392 13.730 1.00 67.69 112 LEU A CA 1
ATOM 880 C C . LEU A 1 112 ? -12.867 2.040 12.270 1.00 67.69 112 LEU A C 1
ATOM 882 O O . LEU A 1 112 ? -12.545 0.891 11.975 1.00 67.69 112 LEU A O 1
ATOM 886 N N . ASP A 1 113 ? -12.895 3.025 11.374 1.00 83.19 113 ASP A N 1
ATOM 887 C CA . ASP A 1 113 ? -12.601 2.818 9.956 1.00 83.19 113 ASP A CA 1
ATOM 888 C C . ASP A 1 113 ? -11.100 2.737 9.689 1.00 83.19 113 ASP A C 1
ATOM 890 O O . ASP A 1 113 ? -10.709 2.055 8.746 1.00 83.19 113 ASP A O 1
ATOM 894 N N . VAL A 1 114 ? -10.266 3.346 10.544 1.00 85.81 114 VAL A N 1
ATOM 895 C CA . VAL A 1 114 ? -8.800 3.210 10.485 1.00 85.81 114 VAL A CA 1
ATOM 896 C C . VAL A 1 114 ? -8.428 1.733 10.522 1.00 85.81 114 VAL A C 1
ATOM 898 O O . VAL A 1 114 ? -7.789 1.242 9.602 1.00 85.81 114 VAL A O 1
ATOM 901 N N . CYS A 1 115 ? -8.905 0.995 11.532 1.00 86.50 115 CYS A N 1
ATOM 902 C CA . CYS A 1 115 ? -8.598 -0.428 11.659 1.00 86.50 115 CYS A CA 1
ATOM 903 C C . CYS A 1 115 ? -9.016 -1.221 10.412 1.00 86.50 115 CYS A C 1
ATOM 905 O O . CYS A 1 115 ? -8.239 -2.031 9.905 1.00 86.50 115 CYS A O 1
ATOM 907 N N . CYS A 1 116 ? -10.228 -0.971 9.904 1.00 88.62 116 CYS A N 1
ATOM 908 C CA . CYS A 1 116 ? -10.741 -1.660 8.724 1.00 88.62 116 CYS A CA 1
ATOM 909 C C . CYS A 1 116 ? -9.880 -1.387 7.482 1.00 88.62 116 CYS A C 1
ATOM 911 O O . CYS A 1 116 ? -9.459 -2.327 6.808 1.00 88.62 116 CYS A O 1
ATOM 913 N N . VAL A 1 117 ? -9.594 -0.113 7.195 1.00 91.06 117 VAL A N 1
ATOM 914 C CA . VAL A 1 117 ? -8.795 0.277 6.028 1.00 91.06 117 VAL A CA 1
ATOM 915 C C . VAL A 1 117 ? -7.374 -0.272 6.147 1.00 91.06 117 VAL A C 1
ATOM 917 O O . VAL A 1 117 ? -6.887 -0.854 5.179 1.00 91.06 117 VAL A O 1
ATOM 920 N N . THR A 1 118 ? -6.738 -0.194 7.324 1.00 90.88 118 THR A N 1
ATOM 921 C CA . THR A 1 118 ? -5.404 -0.778 7.530 1.00 90.88 118 THR A CA 1
ATOM 922 C C . THR A 1 118 ? -5.416 -2.279 7.272 1.00 90.88 118 THR A C 1
ATOM 924 O O . THR A 1 118 ? -4.560 -2.783 6.549 1.00 90.88 118 THR A O 1
ATOM 927 N N . LYS A 1 119 ? -6.402 -3.005 7.814 1.00 90.75 119 LYS A N 1
ATOM 928 C CA . LYS A 1 119 ? -6.519 -4.455 7.627 1.00 90.75 119 LYS A CA 1
ATOM 929 C C . LYS A 1 119 ? -6.650 -4.823 6.152 1.00 90.75 119 LYS A C 1
ATOM 931 O O . LYS A 1 119 ? -5.895 -5.661 5.665 1.00 90.75 119 LYS A O 1
ATOM 936 N N . ASN A 1 120 ? -7.576 -4.176 5.449 1.00 93.31 120 ASN A N 1
ATOM 937 C CA . ASN A 1 120 ? -7.820 -4.473 4.045 1.00 93.31 120 ASN A CA 1
ATOM 938 C C . ASN A 1 120 ? -6.617 -4.099 3.164 1.00 93.31 120 ASN A C 1
ATOM 940 O O . ASN A 1 120 ? -6.345 -4.778 2.182 1.00 93.31 120 ASN A O 1
ATOM 944 N N . LEU A 1 121 ? -5.870 -3.045 3.512 1.00 95.19 121 LEU A N 1
ATOM 945 C CA . LEU A 1 121 ? -4.659 -2.683 2.779 1.00 95.19 121 LEU A CA 1
ATOM 946 C C . LEU A 1 121 ? -3.508 -3.648 3.024 1.00 95.19 121 LEU A C 1
ATOM 948 O O . LEU A 1 121 ? -2.811 -3.999 2.079 1.00 95.19 121 LEU A O 1
ATOM 952 N N . LEU A 1 122 ? -3.326 -4.132 4.251 1.00 94.94 122 LEU A N 1
ATOM 953 C CA . LEU A 1 122 ? -2.352 -5.191 4.511 1.00 94.94 122 LEU A CA 1
ATOM 954 C C . LEU A 1 122 ? -2.687 -6.457 3.714 1.00 94.94 122 LEU A C 1
ATOM 956 O O . LEU A 1 122 ? -1.792 -7.021 3.093 1.00 94.94 122 LEU A O 1
ATOM 960 N N . GLU A 1 123 ? -3.963 -6.857 3.676 1.00 95.56 123 GLU A N 1
ATOM 961 C CA . GLU A 1 123 ? -4.454 -7.952 2.824 1.00 95.56 123 GLU A CA 1
ATOM 962 C C . GLU A 1 123 ? -4.158 -7.681 1.340 1.00 95.56 123 GLU A C 1
ATOM 964 O O . GLU A 1 123 ? -3.548 -8.511 0.675 1.00 95.56 123 GLU A O 1
ATOM 969 N N . PHE A 1 124 ? -4.481 -6.490 0.830 1.00 97.81 124 PHE A N 1
ATOM 970 C CA . PHE A 1 124 ? -4.176 -6.086 -0.546 1.00 97.81 124 PHE A CA 1
ATOM 971 C C . PHE A 1 124 ? -2.680 -6.195 -0.886 1.00 97.81 124 PHE A C 1
ATOM 973 O O . PHE A 1 124 ? -2.318 -6.757 -1.922 1.00 97.81 124 PHE A O 1
ATOM 980 N N . TYR A 1 125 ? -1.796 -5.702 -0.017 1.00 98.38 125 TYR A N 1
ATOM 981 C CA . TYR A 1 125 ? -0.356 -5.773 -0.254 1.00 98.38 125 TYR A CA 1
ATOM 982 C C . TYR A 1 125 ? 0.173 -7.211 -0.208 1.00 98.38 125 TYR A C 1
ATOM 984 O O . TYR A 1 125 ? 0.965 -7.597 -1.065 1.00 98.38 125 TYR A O 1
ATOM 992 N N . VAL A 1 126 ? -0.271 -8.011 0.766 1.00 97.12 126 VAL A N 1
ATOM 993 C CA . VAL A 1 126 ? 0.172 -9.401 0.942 1.00 97.12 126 VAL A CA 1
ATOM 994 C C . VAL A 1 126 ? -0.344 -10.309 -0.170 1.00 97.12 126 VAL A C 1
ATOM 996 O O . VAL A 1 126 ? 0.440 -11.042 -0.775 1.00 97.12 126 VAL A O 1
ATOM 999 N N . ASP A 1 127 ? -1.640 -10.247 -0.459 1.00 97.06 127 ASP A N 1
ATOM 1000 C CA . ASP A 1 127 ? -2.304 -11.204 -1.344 1.00 97.06 127 ASP A CA 1
ATOM 1001 C C . ASP A 1 127 ? -2.183 -10.825 -2.823 1.00 97.06 127 ASP A C 1
ATOM 1003 O O . ASP A 1 127 ? -2.330 -11.696 -3.688 1.00 97.06 127 ASP A O 1
ATOM 1007 N N . ARG A 1 128 ? -1.900 -9.547 -3.117 1.00 97.81 128 ARG A N 1
ATOM 1008 C CA . ARG A 1 128 ? -1.739 -9.033 -4.483 1.00 97.81 128 ARG A CA 1
ATOM 1009 C C . ARG A 1 128 ? -0.360 -8.445 -4.726 1.00 97.81 128 ARG A C 1
ATOM 1011 O O . ARG A 1 128 ? 0.441 -9.065 -5.411 1.00 97.81 128 ARG A O 1
ATOM 1018 N N . VAL A 1 129 ? -0.034 -7.295 -4.134 1.00 98.44 129 VAL A N 1
ATOM 1019 C CA . VAL A 1 129 ? 1.160 -6.511 -4.515 1.00 98.44 129 VAL A CA 1
ATOM 1020 C C . VAL A 1 129 ? 2.457 -7.319 -4.416 1.00 98.44 129 VAL A C 1
ATOM 1022 O O . VAL A 1 129 ? 3.201 -7.405 -5.389 1.00 98.44 129 VAL A O 1
ATOM 1025 N N . PHE A 1 130 ? 2.736 -7.949 -3.271 1.00 98.25 130 PHE A N 1
ATOM 1026 C CA . PHE A 1 130 ? 3.968 -8.725 -3.088 1.00 98.25 130 PHE A CA 1
ATOM 1027 C C . PHE A 1 130 ? 3.985 -10.019 -3.903 1.00 98.25 130 PHE A C 1
ATOM 1029 O O . PHE A 1 130 ? 5.061 -10.500 -4.250 1.00 98.25 130 PHE A O 1
ATOM 1036 N N . LYS A 1 131 ? 2.811 -10.580 -4.203 1.00 97.38 131 LYS A N 1
ATOM 1037 C CA . LYS A 1 131 ? 2.665 -11.808 -4.988 1.00 97.38 131 LYS A CA 1
ATOM 1038 C C . LYS A 1 131 ? 2.856 -11.561 -6.486 1.00 97.38 131 LYS A C 1
ATOM 1040 O O . LYS A 1 131 ? 3.474 -12.375 -7.168 1.00 97.38 131 LYS A O 1
ATOM 1045 N N . ASP A 1 132 ? 2.331 -10.444 -6.971 1.00 98.00 132 ASP A N 1
ATOM 1046 C CA . ASP A 1 132 ? 2.330 -10.057 -8.379 1.00 98.00 132 ASP A CA 1
ATOM 1047 C C . ASP A 1 132 ? 3.651 -9.373 -8.788 1.00 98.00 132 ASP A C 1
ATOM 1049 O O . ASP A 1 132 ? 4.028 -9.378 -9.965 1.00 98.00 132 ASP A O 1
ATOM 1053 N N . HIS A 1 133 ? 4.403 -8.832 -7.819 1.00 96.81 133 HIS A N 1
ATOM 1054 C CA . HIS A 1 133 ? 5.715 -8.225 -8.049 1.00 96.81 133 HIS A CA 1
ATOM 1055 C C . HIS A 1 133 ? 6.795 -9.264 -8.376 1.00 96.81 133 HIS A C 1
ATOM 1057 O O . HIS A 1 133 ? 7.000 -10.239 -7.655 1.00 96.81 133 HIS A O 1
ATOM 1063 N N . GLN A 1 134 ? 7.566 -9.005 -9.433 1.00 94.19 134 GLN A N 1
ATOM 1064 C CA . GLN A 1 134 ? 8.740 -9.796 -9.802 1.00 94.19 134 GLN A CA 1
ATOM 1065 C C . GLN A 1 134 ? 9.984 -8.911 -9.766 1.00 94.19 134 GLN A C 1
ATOM 1067 O O . GLN A 1 134 ? 10.140 -8.010 -10.590 1.00 94.19 134 GLN A O 1
ATOM 1072 N N . GLU A 1 135 ? 10.898 -9.182 -8.832 1.00 96.81 135 GLU A N 1
ATOM 1073 C CA . GLU A 1 135 ? 12.132 -8.410 -8.692 1.00 96.81 135 GLU A CA 1
ATOM 1074 C C . GLU A 1 135 ? 13.367 -9.233 -9.081 1.00 96.81 135 GLU A C 1
ATOM 1076 O O . GLU A 1 135 ? 13.780 -10.110 -8.318 1.00 96.81 135 GLU A O 1
ATOM 1081 N N . PRO A 1 136 ? 14.006 -8.942 -10.230 1.00 95.56 136 PRO A N 1
ATOM 1082 C CA . PRO A 1 136 ? 15.235 -9.623 -10.623 1.00 95.56 136 PRO A CA 1
ATOM 1083 C C . PRO A 1 136 ? 16.451 -9.194 -9.789 1.00 95.56 136 PRO A C 1
ATOM 1085 O O . PRO A 1 136 ? 17.425 -9.941 -9.708 1.00 95.56 136 PRO A O 1
ATOM 1088 N N . ASN A 1 137 ? 16.441 -8.004 -9.173 1.00 97.75 137 ASN A N 1
ATOM 1089 C CA . ASN A 1 137 ? 17.563 -7.546 -8.359 1.00 97.75 137 ASN A CA 1
ATOM 1090 C C . ASN A 1 137 ? 17.491 -8.142 -6.937 1.00 97.75 137 ASN A C 1
ATOM 1092 O O . ASN A 1 137 ? 16.643 -7.726 -6.143 1.00 97.75 137 ASN A O 1
ATOM 1096 N N . PRO A 1 138 ? 18.427 -9.024 -6.534 1.00 97.69 138 PRO A N 1
ATOM 1097 C CA . PRO A 1 138 ? 18.363 -9.699 -5.238 1.00 97.69 138 PRO A CA 1
ATOM 1098 C C . PRO A 1 138 ? 18.475 -8.743 -4.040 1.00 97.69 138 PRO A C 1
ATOM 1100 O O . PRO A 1 138 ? 17.976 -9.056 -2.959 1.00 97.69 138 PRO A O 1
ATOM 1103 N N . LYS A 1 139 ? 19.111 -7.571 -4.202 1.00 97.44 139 LYS A N 1
ATOM 1104 C CA . LYS A 1 139 ? 19.191 -6.559 -3.135 1.00 97.44 139 LYS A CA 1
ATOM 1105 C C . LYS A 1 139 ? 17.832 -5.903 -2.894 1.00 97.44 139 LYS A C 1
ATOM 1107 O O . LYS A 1 139 ? 17.436 -5.757 -1.741 1.00 97.44 139 LYS A O 1
ATOM 1112 N N . ILE A 1 140 ? 17.116 -5.564 -3.969 1.00 98.06 140 ILE A N 1
ATOM 1113 C CA . ILE A 1 140 ? 15.768 -4.988 -3.879 1.00 98.06 140 ILE A CA 1
ATOM 1114 C C . ILE A 1 140 ? 14.796 -6.049 -3.365 1.00 98.06 140 ILE A C 1
ATOM 1116 O O . ILE A 1 140 ? 14.064 -5.789 -2.414 1.00 98.06 140 ILE A O 1
ATOM 1120 N N . LEU A 1 141 ? 14.857 -7.270 -3.910 1.00 98.12 141 LEU A N 1
ATOM 1121 C CA . LEU A 1 141 ? 14.001 -8.379 -3.490 1.00 98.12 141 LEU A CA 1
ATOM 1122 C C . LEU A 1 141 ? 14.117 -8.645 -1.986 1.00 98.12 141 LEU A C 1
ATOM 1124 O O . LEU A 1 141 ? 13.102 -8.796 -1.319 1.00 98.12 141 LEU A O 1
ATOM 1128 N N . ARG A 1 142 ? 15.333 -8.621 -1.422 1.00 98.38 142 ARG A N 1
ATOM 1129 C CA . ARG A 1 142 ? 15.539 -8.790 0.026 1.00 98.38 142 ARG A CA 1
ATOM 1130 C C . ARG A 1 142 ? 14.800 -7.736 0.854 1.00 98.38 142 ARG A C 1
ATOM 1132 O O . ARG A 1 142 ? 14.238 -8.073 1.893 1.00 98.38 142 ARG A O 1
ATOM 1139 N N . LYS A 1 143 ? 14.797 -6.475 0.415 1.00 98.31 143 LYS A N 1
ATOM 1140 C CA . LYS A 1 143 ? 14.094 -5.381 1.105 1.00 98.31 143 LYS A CA 1
ATOM 1141 C C . LYS A 1 143 ? 12.580 -5.515 0.956 1.00 98.31 143 LYS A C 1
ATOM 1143 O O . LYS A 1 143 ? 11.876 -5.381 1.950 1.00 98.31 143 LYS A O 1
ATOM 1148 N N . VAL A 1 144 ? 12.093 -5.907 -0.223 1.00 98.12 144 VAL A N 1
ATOM 1149 C CA . VAL A 1 144 ? 10.675 -6.245 -0.431 1.00 98.12 144 VAL A CA 1
ATOM 1150 C C . VAL A 1 144 ? 10.244 -7.401 0.477 1.00 98.12 144 VAL A C 1
ATOM 1152 O O . VAL A 1 144 ? 9.235 -7.282 1.163 1.00 98.12 144 VAL A O 1
ATOM 1155 N N . SER A 1 145 ? 11.027 -8.481 0.569 1.00 97.94 145 SER A N 1
ATOM 1156 C CA . SER A 1 145 ? 10.755 -9.584 1.502 1.00 97.94 145 SER A CA 1
ATOM 1157 C C . SER A 1 145 ? 10.746 -9.123 2.961 1.00 97.94 145 SER A C 1
ATOM 1159 O O . SER A 1 145 ? 9.919 -9.590 3.739 1.00 97.94 145 SER A O 1
ATOM 1161 N N . SER A 1 146 ? 11.651 -8.216 3.345 1.00 97.38 146 SER A N 1
ATOM 1162 C CA . SER A 1 146 ? 11.687 -7.635 4.695 1.00 97.38 146 SER A CA 1
ATOM 1163 C C . SER A 1 146 ? 10.370 -6.924 5.024 1.00 97.38 146 SER A C 1
ATOM 1165 O O . SER A 1 146 ? 9.723 -7.238 6.023 1.00 97.38 146 SER A O 1
ATOM 1167 N N . ILE A 1 147 ? 9.919 -6.049 4.120 1.00 97.62 147 ILE A N 1
ATOM 1168 C CA . ILE A 1 147 ? 8.656 -5.310 4.233 1.00 97.62 147 ILE A CA 1
ATOM 1169 C C . ILE A 1 147 ? 7.461 -6.273 4.275 1.00 97.62 147 ILE A C 1
ATOM 1171 O O . ILE A 1 147 ? 6.609 -6.160 5.155 1.00 97.62 147 ILE A O 1
ATOM 1175 N N . ALA A 1 148 ? 7.414 -7.258 3.373 1.00 97.56 148 ALA A N 1
ATOM 1176 C CA . ALA A 1 148 ? 6.331 -8.237 3.309 1.00 97.56 148 ALA A CA 1
ATOM 1177 C C . ALA A 1 148 ? 6.195 -9.041 4.612 1.00 97.56 148 ALA A C 1
ATOM 1179 O O . ALA A 1 148 ? 5.084 -9.277 5.084 1.00 97.56 148 ALA A O 1
ATOM 1180 N N . ASN A 1 149 ? 7.312 -9.404 5.247 1.00 96.31 149 ASN A N 1
ATOM 1181 C CA . ASN A 1 149 ? 7.292 -10.076 6.547 1.00 96.31 149 ASN A CA 1
ATOM 1182 C C . ASN A 1 149 ? 6.735 -9.179 7.660 1.00 96.31 149 ASN A C 1
ATOM 1184 O O . ASN A 1 149 ? 5.937 -9.645 8.477 1.00 96.31 149 ASN A O 1
ATOM 1188 N N . SER A 1 150 ? 7.095 -7.892 7.681 1.00 94.69 150 SER A N 1
ATOM 1189 C CA . SER A 1 150 ? 6.485 -6.932 8.609 1.00 94.69 150 SER A CA 1
ATOM 1190 C C . SER A 1 150 ? 4.975 -6.801 8.372 1.00 94.69 150 SER A C 1
ATOM 1192 O O . SER A 1 150 ? 4.203 -6.769 9.328 1.00 94.69 150 SER A O 1
ATOM 1194 N N . PHE A 1 151 ? 4.530 -6.812 7.112 1.00 95.12 151 PHE A N 1
ATOM 1195 C CA . PHE A 1 151 ? 3.110 -6.766 6.752 1.00 95.12 151 PHE A CA 1
ATOM 1196 C C . PHE A 1 151 ? 2.345 -8.008 7.211 1.00 95.12 151 PHE A C 1
ATOM 1198 O O . PHE A 1 151 ? 1.275 -7.877 7.801 1.00 95.12 151 PHE A O 1
ATOM 1205 N N . LEU A 1 152 ? 2.917 -9.202 7.037 1.00 93.31 152 LEU A N 1
ATOM 1206 C CA . LEU A 1 152 ? 2.345 -10.451 7.549 1.00 93.31 152 LEU A CA 1
ATOM 1207 C C . LEU A 1 152 ? 2.189 -10.429 9.077 1.00 93.31 152 LEU A C 1
ATOM 1209 O O . LEU A 1 152 ? 1.174 -10.882 9.615 1.00 93.31 152 LEU A O 1
ATOM 1213 N N . TYR A 1 153 ? 3.171 -9.875 9.792 1.00 90.44 153 TYR A N 1
ATOM 1214 C CA . TYR A 1 153 ? 3.097 -9.717 11.244 1.00 90.44 153 TYR A CA 1
ATOM 1215 C C . TYR A 1 153 ? 1.972 -8.753 11.665 1.00 90.44 153 TYR A C 1
ATOM 1217 O O . TYR A 1 153 ? 1.171 -9.078 12.552 1.00 90.44 153 TYR A O 1
ATOM 1225 N N . MET A 1 154 ? 1.850 -7.605 10.989 1.00 89.25 154 MET A N 1
ATOM 1226 C CA . MET A 1 154 ? 0.759 -6.648 11.215 1.00 89.25 154 MET A CA 1
ATOM 1227 C C . MET A 1 154 ? -0.611 -7.265 10.925 1.00 89.25 154 MET A C 1
ATOM 1229 O O . MET A 1 154 ? -1.530 -7.151 11.738 1.00 89.25 154 MET A O 1
ATOM 1233 N N . GLN A 1 155 ? -0.744 -7.975 9.803 1.00 88.62 155 GLN A N 1
ATOM 1234 C CA . GLN A 1 155 ? -1.981 -8.641 9.401 1.00 88.62 155 GLN A CA 1
ATOM 1235 C C . GLN A 1 155 ? -2.411 -9.681 10.442 1.00 88.62 155 GLN A C 1
ATOM 1237 O O . GLN A 1 155 ? -3.576 -9.719 10.841 1.00 88.62 155 GLN A O 1
ATOM 1242 N N . LYS A 1 156 ? -1.467 -10.484 10.956 1.00 87.62 156 LYS A N 1
ATOM 1243 C CA . LYS A 1 156 ? -1.731 -11.442 12.040 1.00 87.62 156 LYS A CA 1
ATOM 1244 C C . LYS A 1 156 ? -2.244 -10.746 13.303 1.00 87.62 156 LYS A C 1
ATOM 1246 O O . LYS A 1 156 ? -3.174 -11.245 13.934 1.00 87.62 156 LYS A O 1
ATOM 1251 N N . THR A 1 157 ? -1.667 -9.598 13.647 1.00 83.69 157 THR A N 1
ATOM 1252 C CA . THR A 1 157 ? -2.077 -8.797 14.810 1.00 83.69 157 THR A CA 1
ATOM 1253 C C . THR A 1 157 ? -3.495 -8.245 14.630 1.00 83.69 157 THR A C 1
ATOM 1255 O O . THR A 1 157 ? -4.343 -8.401 15.508 1.00 83.69 157 THR A O 1
ATOM 1258 N N . LEU A 1 158 ? -3.810 -7.678 13.461 1.00 84.50 158 LEU A N 1
ATOM 1259 C CA . LEU A 1 158 ? -5.153 -7.160 13.173 1.00 84.50 158 LEU A CA 1
ATOM 1260 C C . LEU A 1 158 ? -6.220 -8.252 13.050 1.00 84.50 158 LEU A C 1
ATOM 1262 O O . LEU A 1 158 ? -7.382 -8.018 13.386 1.00 84.50 158 LEU A O 1
ATOM 1266 N N . ARG A 1 159 ? -5.852 -9.462 12.621 1.00 84.56 159 ARG A N 1
ATOM 1267 C CA . ARG A 1 159 ? -6.785 -10.592 12.573 1.00 84.56 159 ARG A CA 1
ATOM 1268 C C . ARG A 1 159 ? -7.318 -10.954 13.962 1.00 84.56 159 ARG A C 1
ATOM 1270 O O . ARG A 1 159 ? -8.518 -11.167 14.109 1.00 84.56 159 ARG A O 1
ATOM 1277 N N . GLN A 1 160 ? -6.465 -10.936 14.987 1.00 83.44 160 GLN A N 1
ATOM 1278 C CA . GLN A 1 160 ? -6.888 -11.156 16.379 1.00 83.44 160 GLN A CA 1
ATOM 1279 C C . GLN A 1 160 ? -7.893 -10.088 16.834 1.00 83.44 160 GLN A C 1
ATOM 1281 O O . GLN A 1 160 ? -8.888 -10.378 17.494 1.00 83.44 160 GLN A O 1
ATOM 1286 N N . CYS A 1 161 ? -7.668 -8.849 16.409 1.00 81.81 161 CYS A N 1
ATOM 1287 C CA . CYS A 1 161 ? -8.571 -7.728 16.623 1.00 81.81 161 CYS A CA 1
ATOM 1288 C C . CYS A 1 161 ? -9.946 -7.914 15.961 1.00 81.81 161 CYS A C 1
ATOM 1290 O O . CYS A 1 161 ? -10.984 -7.601 16.553 1.00 81.81 161 CYS A O 1
ATOM 1292 N N . GLN A 1 162 ? -9.974 -8.457 14.743 1.00 82.06 162 GLN A N 1
ATOM 1293 C CA . GLN A 1 162 ? -11.218 -8.796 14.053 1.00 82.06 162 GLN A CA 1
ATOM 1294 C C . GLN A 1 162 ? -11.981 -9.914 14.782 1.00 82.06 162 GLN A C 1
ATOM 1296 O O . GLN A 1 162 ? -13.193 -9.801 14.966 1.00 82.06 162 GLN A O 1
ATOM 1301 N N . GLU A 1 163 ? -11.289 -10.961 15.239 1.00 84.38 163 GLU A N 1
ATOM 1302 C CA . GLU A 1 163 ? -11.885 -12.065 16.011 1.00 84.38 163 GLU A CA 1
ATOM 1303 C C . GLU A 1 163 ? -12.517 -11.568 17.323 1.00 84.38 163 GLU A C 1
ATOM 1305 O O . GLU A 1 163 ? -13.580 -12.039 17.728 1.00 84.38 163 GLU A O 1
ATOM 1310 N N . GLN A 1 164 ? -11.929 -10.535 17.932 1.00 82.94 164 GLN A N 1
ATOM 1311 C CA . GLN A 1 164 ? -12.456 -9.855 19.119 1.00 82.94 164 GLN A CA 1
ATOM 1312 C C . GLN A 1 164 ? -13.525 -8.790 18.807 1.00 82.94 164 GLN A C 1
ATOM 1314 O O . GLN A 1 164 ? -13.973 -8.093 19.716 1.00 82.94 164 GLN A O 1
ATOM 1319 N N . ARG A 1 165 ? -13.950 -8.654 17.541 1.00 80.69 165 ARG A N 1
ATOM 1320 C CA . ARG A 1 165 ? -14.930 -7.659 17.056 1.00 80.69 165 ARG A CA 1
ATOM 1321 C C . ARG A 1 165 ? -14.538 -6.200 17.333 1.00 80.69 165 ARG A C 1
ATOM 1323 O O . ARG A 1 165 ? -15.402 -5.330 17.388 1.00 80.69 165 ARG A O 1
ATOM 1330 N N . GLN A 1 166 ? -13.242 -5.921 17.459 1.00 77.94 166 GLN A N 1
ATOM 1331 C CA . GLN A 1 166 ? -12.698 -4.574 17.692 1.00 77.94 166 GLN A CA 1
ATOM 1332 C C . GLN A 1 166 ? -12.420 -3.806 16.388 1.00 77.94 166 GLN A C 1
ATOM 1334 O O . GLN A 1 166 ? -12.068 -2.630 16.419 1.00 77.94 166 GLN A O 1
ATOM 1339 N N . CYS A 1 167 ? -12.599 -4.458 15.235 1.00 80.12 167 CYS A N 1
ATOM 1340 C CA . CYS A 1 167 ? -12.356 -3.900 13.908 1.00 80.12 167 CYS A CA 1
ATOM 1341 C C . CYS A 1 167 ? -13.626 -4.019 13.050 1.00 80.12 167 CYS A C 1
ATOM 1343 O O . CYS A 1 167 ? -13.859 -5.048 12.414 1.00 80.12 167 CYS A O 1
ATOM 1345 N N . HIS A 1 168 ? -14.491 -3.000 13.076 1.00 82.12 168 HIS A N 1
ATOM 1346 C CA . HIS A 1 168 ? -15.731 -2.984 12.292 1.00 82.12 168 HIS A CA 1
ATOM 1347 C C . HIS A 1 168 ? -15.561 -2.172 11.004 1.00 82.12 168 HIS A C 1
ATOM 1349 O O . HIS A 1 168 ? -15.126 -1.026 11.044 1.00 82.12 168 HIS A O 1
ATOM 1355 N N . CYS A 1 169 ? -15.958 -2.751 9.871 1.00 85.69 169 CYS A N 1
ATOM 1356 C CA . CYS A 1 169 ? -15.905 -2.098 8.568 1.00 85.69 169 CYS A CA 1
ATOM 1357 C C . CYS A 1 169 ? -17.236 -1.434 8.225 1.00 85.69 169 CYS A C 1
ATOM 1359 O O . CYS A 1 169 ? -18.217 -2.114 7.924 1.00 85.69 169 CYS A O 1
ATOM 1361 N N . ARG A 1 170 ? -17.262 -0.099 8.215 1.00 86.81 170 ARG A N 1
ATOM 1362 C CA . ARG A 1 170 ? -18.393 0.652 7.660 1.00 86.81 170 ARG A CA 1
ATOM 1363 C C . ARG A 1 170 ? -18.320 0.687 6.133 1.00 86.81 170 ARG A C 1
ATOM 1365 O O . ARG A 1 170 ? -17.300 0.359 5.520 1.00 86.81 170 ARG A O 1
ATOM 1372 N N . GLN A 1 171 ? -19.416 1.122 5.514 1.00 89.38 171 GLN A N 1
ATOM 1373 C CA . GLN A 1 171 ? -19.506 1.242 4.058 1.00 89.38 171 GLN A CA 1
ATOM 1374 C C . GLN A 1 171 ? -18.442 2.188 3.485 1.00 89.38 171 GLN A C 1
ATOM 1376 O O . GLN A 1 171 ? -17.915 1.928 2.412 1.00 89.38 171 GLN A O 1
ATOM 1381 N N . GLU A 1 172 ? -18.104 3.252 4.214 1.00 87.06 172 GLU A N 1
ATOM 1382 C CA . GLU A 1 172 ? -17.076 4.232 3.848 1.00 87.06 172 GLU A CA 1
ATOM 1383 C C . GLU A 1 172 ? -15.696 3.573 3.689 1.00 87.06 172 GLU A C 1
ATOM 1385 O O . GLU A 1 172 ? -15.132 3.596 2.596 1.00 87.06 172 GLU A O 1
ATOM 1390 N N . ALA A 1 173 ? -15.216 2.878 4.727 1.00 88.62 173 ALA A N 1
ATOM 1391 C CA . ALA A 1 173 ? -13.976 2.100 4.678 1.00 88.62 173 ALA A CA 1
ATOM 1392 C C . ALA A 1 173 ? -13.993 1.028 3.575 1.00 88.62 173 ALA A C 1
ATOM 1394 O O . ALA A 1 173 ? -13.024 0.869 2.838 1.00 88.62 173 ALA A O 1
ATOM 1395 N N . THR A 1 174 ? -15.117 0.319 3.427 1.00 91.25 174 THR A N 1
ATOM 1396 C CA . THR A 1 174 ? -15.270 -0.739 2.414 1.00 91.25 174 THR A CA 1
ATOM 1397 C C . THR A 1 174 ? -15.196 -0.180 0.993 1.00 91.25 174 THR A C 1
ATOM 1399 O O . THR A 1 174 ? -14.524 -0.747 0.135 1.00 91.25 174 THR A O 1
ATOM 1402 N N . ASN A 1 175 ? -15.877 0.937 0.733 1.00 92.44 175 ASN A N 1
ATOM 1403 C CA . ASN A 1 175 ? -15.857 1.598 -0.567 1.00 92.44 175 ASN A CA 1
ATOM 1404 C C . ASN A 1 175 ? -14.467 2.140 -0.882 1.00 92.44 175 ASN A C 1
ATOM 1406 O O . ASN A 1 175 ? -14.013 2.001 -2.011 1.00 92.44 175 ASN A O 1
ATOM 1410 N N . ALA A 1 176 ? -13.781 2.701 0.114 1.00 90.81 176 ALA A N 1
ATOM 1411 C CA . ALA A 1 176 ? -12.432 3.191 -0.078 1.00 90.81 176 ALA A CA 1
ATOM 1412 C C . ALA A 1 176 ? -11.451 2.088 -0.472 1.00 90.81 176 ALA A C 1
ATOM 1414 O O . ALA A 1 176 ? -10.703 2.247 -1.432 1.00 90.81 176 ALA A O 1
ATOM 1415 N N . THR A 1 177 ? -11.480 0.943 0.217 1.00 92.75 177 THR A N 1
ATOM 1416 C CA . THR A 1 177 ? -10.645 -0.191 -0.191 1.00 92.75 177 THR A CA 1
ATOM 1417 C C . THR A 1 177 ? -11.054 -0.715 -1.570 1.00 92.75 177 THR A C 1
ATOM 1419 O O . THR A 1 177 ? -10.186 -1.059 -2.367 1.00 92.75 177 THR A O 1
ATOM 1422 N N . ARG A 1 178 ? -12.354 -0.741 -1.898 1.00 95.56 178 ARG A N 1
ATOM 1423 C CA . ARG A 1 178 ? -12.810 -1.168 -3.230 1.00 95.56 178 ARG A CA 1
ATOM 1424 C C . ARG A 1 178 ? -12.213 -0.302 -4.340 1.00 95.56 178 ARG A C 1
ATOM 1426 O O . ARG A 1 178 ? -11.672 -0.860 -5.279 1.00 95.56 178 ARG A O 1
ATOM 1433 N N . VAL A 1 179 ? -12.232 1.025 -4.196 1.00 95.88 179 VAL A N 1
ATOM 1434 C CA . VAL A 1 179 ? -11.636 1.940 -5.186 1.00 95.88 179 VAL A CA 1
ATOM 1435 C C . VAL A 1 179 ? -10.152 1.633 -5.411 1.00 95.88 179 VAL A C 1
ATOM 1437 O O . VAL A 1 179 ? -9.686 1.659 -6.543 1.00 95.88 179 VAL A O 1
ATOM 1440 N N . ILE A 1 180 ? -9.414 1.284 -4.356 1.00 97.06 180 ILE A N 1
ATOM 1441 C CA . ILE A 1 180 ? -7.997 0.905 -4.462 1.00 97.06 180 ILE A CA 1
ATOM 1442 C C . ILE A 1 180 ? -7.824 -0.380 -5.285 1.00 97.06 180 ILE A C 1
ATOM 1444 O O . ILE A 1 180 ? -6.960 -0.433 -6.160 1.00 97.06 180 ILE A O 1
ATOM 1448 N N . HIS A 1 181 ? -8.665 -1.392 -5.052 1.00 97.94 181 HIS A N 1
ATOM 1449 C CA . HIS A 1 181 ? -8.679 -2.602 -5.879 1.00 97.94 181 HIS A CA 1
ATOM 1450 C C . HIS A 1 181 ? -9.053 -2.299 -7.335 1.00 97.94 181 HIS A C 1
ATOM 1452 O O . HIS A 1 181 ? -8.351 -2.742 -8.238 1.00 97.94 181 HIS A O 1
ATOM 1458 N N . ASP A 1 182 ? -10.088 -1.490 -7.561 1.00 97.75 182 ASP A N 1
ATOM 1459 C CA . ASP A 1 182 ? -10.541 -1.115 -8.902 1.00 97.75 182 ASP A CA 1
ATOM 1460 C C . ASP A 1 182 ? -9.454 -0.335 -9.665 1.00 97.75 182 ASP A C 1
ATOM 1462 O O . ASP A 1 182 ? -9.274 -0.526 -10.866 1.00 97.75 182 ASP A O 1
ATOM 1466 N N . ASN A 1 183 ? -8.697 0.533 -8.987 1.00 97.19 183 ASN A N 1
ATOM 1467 C CA . ASN A 1 183 ? -7.560 1.246 -9.579 1.00 97.19 183 ASN A CA 1
ATOM 1468 C C . ASN A 1 183 ? -6.413 0.296 -9.941 1.00 97.19 183 ASN A C 1
ATOM 1470 O O . ASN A 1 183 ? -5.782 0.463 -10.982 1.00 97.19 183 ASN A O 1
ATOM 1474 N N . TYR A 1 184 ? -6.138 -0.695 -9.090 1.00 98.19 184 TYR A N 1
ATOM 1475 C CA . TYR A 1 184 ? -5.130 -1.718 -9.359 1.00 98.19 184 TYR A CA 1
ATOM 1476 C C . TYR A 1 184 ? -5.505 -2.566 -10.583 1.00 98.19 184 TYR A C 1
ATOM 1478 O O . TYR A 1 184 ? -4.670 -2.796 -11.454 1.00 98.19 184 TYR A O 1
ATOM 1486 N N . ASP A 1 185 ? -6.771 -2.982 -10.676 1.00 97.88 185 ASP A N 1
ATOM 1487 C CA . ASP A 1 185 ? -7.287 -3.852 -11.742 1.00 97.88 185 ASP A CA 1
ATOM 1488 C C . ASP A 1 185 ? -7.384 -3.167 -13.115 1.00 97.88 185 ASP A C 1
ATOM 1490 O O . ASP A 1 185 ? -7.518 -3.840 -14.137 1.00 97.88 185 ASP A O 1
ATOM 1494 N N . GLN A 1 186 ? -7.279 -1.836 -13.165 1.00 96.81 186 GLN A N 1
ATOM 1495 C CA . GLN A 1 186 ? -7.203 -1.070 -14.414 1.00 96.81 186 GLN A CA 1
ATOM 1496 C C . GLN A 1 186 ? -5.826 -1.131 -15.090 1.00 96.81 186 GLN A C 1
ATOM 1498 O O . GLN A 1 186 ? -5.699 -0.732 -16.249 1.00 96.81 186 GLN A O 1
ATOM 1503 N N . LEU A 1 187 ? -4.793 -1.596 -14.386 1.00 97.50 187 LEU A N 1
ATOM 1504 C CA . LEU A 1 187 ? -3.424 -1.658 -14.889 1.00 97.50 187 LEU A CA 1
ATOM 1505 C C . LEU A 1 187 ? -3.010 -3.104 -15.190 1.00 97.50 187 LEU A C 1
ATOM 1507 O O . LEU A 1 187 ? -3.596 -4.067 -14.699 1.00 97.50 187 LEU A O 1
ATOM 1511 N N . GLU A 1 188 ? -1.964 -3.269 -16.001 1.00 97.25 188 GLU A N 1
ATOM 1512 C CA . GLU A 1 188 ? -1.331 -4.582 -16.162 1.00 97.25 188 GLU A CA 1
ATOM 1513 C C . GLU A 1 188 ? -0.766 -5.042 -14.810 1.00 97.25 188 GLU A C 1
ATOM 1515 O O . GLU A 1 188 ? -0.154 -4.252 -14.098 1.00 97.25 188 GLU A O 1
ATOM 1520 N N . VAL A 1 189 ? -0.973 -6.314 -14.460 1.00 97.50 189 VAL A N 1
ATOM 1521 C CA . VAL A 1 189 ? -0.732 -6.871 -13.117 1.00 97.50 189 VAL A CA 1
ATOM 1522 C C . VAL A 1 189 ? 0.660 -6.540 -12.566 1.00 97.50 189 VAL A C 1
ATOM 1524 O O . VAL A 1 189 ? 0.783 -6.100 -11.422 1.00 97.50 189 VAL A O 1
ATOM 1527 N N . ARG A 1 190 ? 1.726 -6.695 -13.360 1.00 96.69 190 ARG A N 1
ATOM 1528 C CA . ARG A 1 190 ? 3.090 -6.398 -12.888 1.00 96.69 190 ARG A CA 1
ATOM 1529 C C . ARG A 1 190 ? 3.330 -4.901 -12.743 1.00 96.69 190 ARG A C 1
ATOM 1531 O O . ARG A 1 190 ? 3.965 -4.482 -11.774 1.00 96.69 190 ARG A O 1
ATOM 1538 N N . ALA A 1 191 ? 2.825 -4.092 -13.671 1.00 97.56 191 ALA A N 1
ATOM 1539 C CA . ALA A 1 191 ? 2.896 -2.639 -13.559 1.00 97.56 191 ALA A CA 1
ATOM 1540 C C . ALA A 1 191 ? 2.113 -2.123 -12.340 1.00 97.56 191 ALA A C 1
ATOM 1542 O O . ALA A 1 191 ? 2.617 -1.270 -11.610 1.00 97.56 191 ALA A O 1
ATOM 1543 N N . ALA A 1 192 ? 0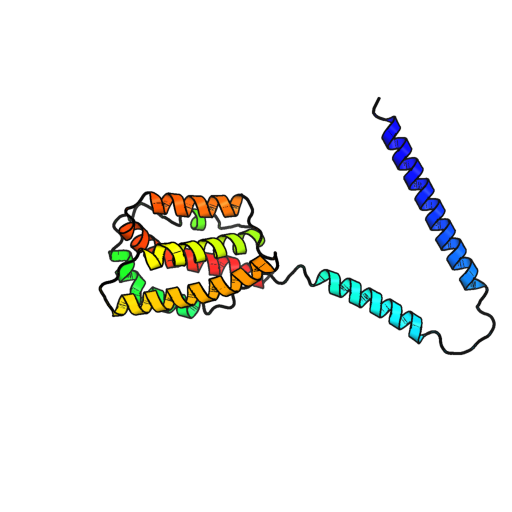.936 -2.691 -12.071 1.00 98.31 192 ALA A N 1
ATOM 1544 C CA . ALA A 1 192 ? 0.115 -2.396 -10.904 1.00 98.31 192 ALA A CA 1
ATOM 1545 C C . ALA A 1 192 ? 0.861 -2.724 -9.603 1.00 98.31 192 ALA A C 1
ATOM 1547 O O . ALA A 1 192 ? 0.917 -1.897 -8.695 1.00 98.31 192 ALA A O 1
ATOM 1548 N N . ALA A 1 193 ? 1.507 -3.894 -9.534 1.00 98.44 193 ALA A N 1
ATOM 1549 C CA . ALA A 1 193 ? 2.316 -4.300 -8.387 1.00 98.44 193 ALA A CA 1
ATOM 1550 C C . ALA A 1 193 ? 3.490 -3.343 -8.129 1.00 98.44 193 ALA A C 1
ATOM 1552 O O . ALA A 1 193 ? 3.665 -2.871 -7.005 1.00 98.44 193 ALA A O 1
ATOM 1553 N N . ILE A 1 194 ? 4.266 -3.009 -9.167 1.00 98.12 194 ILE A N 1
ATOM 1554 C CA . ILE A 1 194 ? 5.384 -2.058 -9.064 1.00 98.12 194 ILE A CA 1
ATOM 1555 C C . ILE A 1 194 ? 4.882 -0.690 -8.604 1.00 98.12 194 ILE A C 1
ATOM 1557 O O . ILE A 1 194 ? 5.486 -0.076 -7.724 1.00 98.12 194 ILE A O 1
ATOM 1561 N N . LYS A 1 195 ? 3.762 -0.233 -9.165 1.00 98.38 195 LYS A N 1
ATOM 1562 C CA . LYS A 1 195 ? 3.161 1.048 -8.821 1.00 98.38 195 LYS A CA 1
ATOM 1563 C C . LYS A 1 195 ? 2.688 1.096 -7.372 1.00 98.38 195 LYS A C 1
ATOM 1565 O O . LYS A 1 195 ? 3.084 1.998 -6.643 1.00 98.38 195 LYS A O 1
ATOM 1570 N N . SER A 1 196 ? 1.913 0.110 -6.924 1.00 98.38 196 SER A N 1
ATOM 1571 C CA . SER A 1 196 ? 1.473 0.029 -5.527 1.00 98.38 196 SER A CA 1
ATOM 1572 C C . SER A 1 196 ? 2.652 -0.052 -4.565 1.00 98.38 196 SER A C 1
ATOM 1574 O O . SER A 1 196 ? 2.642 0.609 -3.535 1.00 98.38 196 SER A O 1
ATOM 1576 N N . LEU A 1 197 ? 3.705 -0.797 -4.913 1.00 98.19 197 LEU A N 1
ATOM 1577 C CA . LEU A 1 197 ? 4.925 -0.834 -4.111 1.00 98.19 197 LEU A CA 1
ATOM 1578 C C . LEU A 1 197 ? 5.628 0.535 -4.070 1.00 98.19 197 LEU A C 1
ATOM 1580 O O . LEU A 1 197 ? 6.202 0.898 -3.049 1.00 98.19 197 LEU A O 1
ATOM 1584 N N . GLY A 1 198 ? 5.573 1.301 -5.161 1.00 97.88 198 GLY A N 1
ATOM 1585 C CA . GLY A 1 198 ? 6.089 2.668 -5.245 1.00 97.88 198 GLY A CA 1
ATOM 1586 C C . GLY A 1 198 ? 5.284 3.699 -4.449 1.00 97.88 198 GLY A C 1
ATOM 1587 O O . GLY A 1 198 ? 5.855 4.716 -4.063 1.00 97.88 198 GLY A O 1
ATOM 1588 N N . GLU A 1 199 ? 4.009 3.423 -4.170 1.00 97.94 199 GLU A N 1
ATOM 1589 C CA . GLU A 1 199 ? 3.102 4.241 -3.347 1.00 97.94 199 GLU A CA 1
ATOM 1590 C C . GLU A 1 199 ? 3.096 3.809 -1.866 1.00 97.94 199 GLU A C 1
ATOM 1592 O O . GLU A 1 199 ? 2.251 4.238 -1.078 1.00 97.94 199 GLU A O 1
ATOM 1597 N N . LEU A 1 200 ? 4.037 2.954 -1.448 1.00 97.00 200 LEU A N 1
ATOM 1598 C CA . LEU A 1 200 ? 4.093 2.458 -0.073 1.00 97.00 200 LEU A CA 1
ATOM 1599 C C . LEU A 1 200 ? 4.253 3.591 0.953 1.00 97.00 200 LEU A C 1
ATOM 1601 O O . LEU A 1 200 ? 3.668 3.523 2.029 1.00 97.00 200 LEU A O 1
ATOM 1605 N N . ASP A 1 201 ? 4.970 4.664 0.622 1.00 95.31 201 ASP A N 1
ATOM 1606 C CA . ASP A 1 201 ? 5.073 5.854 1.474 1.00 95.31 201 ASP A CA 1
ATOM 1607 C C . ASP A 1 201 ? 3.728 6.541 1.730 1.00 95.31 201 ASP A C 1
ATOM 1609 O O . ASP A 1 201 ? 3.508 7.016 2.842 1.00 95.31 201 ASP A O 1
ATOM 1613 N N . VAL A 1 202 ? 2.815 6.551 0.755 1.00 94.94 202 VAL A N 1
ATOM 1614 C CA . VAL A 1 202 ? 1.447 7.064 0.937 1.00 94.94 202 VAL A CA 1
ATOM 1615 C C . VAL A 1 202 ? 0.722 6.254 2.009 1.00 94.94 202 VAL A C 1
ATOM 1617 O O . VAL A 1 202 ? 0.101 6.820 2.912 1.00 94.94 202 VAL A O 1
ATOM 1620 N N . PHE A 1 203 ? 0.839 4.925 1.958 1.00 94.31 203 PHE A N 1
ATOM 1621 C CA . PHE A 1 203 ? 0.223 4.053 2.955 1.00 94.31 203 PHE A CA 1
ATOM 1622 C C . PHE A 1 203 ? 0.852 4.216 4.345 1.00 94.31 203 PHE A C 1
ATOM 1624 O O . PHE A 1 203 ? 0.123 4.356 5.328 1.00 94.31 203 PHE A O 1
ATOM 1631 N N . LEU A 1 204 ? 2.186 4.245 4.439 1.00 92.31 204 LEU A N 1
ATOM 1632 C CA . LEU A 1 204 ? 2.892 4.406 5.717 1.00 92.31 204 LEU A CA 1
ATOM 1633 C C . LEU A 1 204 ? 2.581 5.765 6.362 1.00 92.31 204 LEU A C 1
ATOM 1635 O O . LEU A 1 204 ? 2.258 5.822 7.548 1.00 92.31 204 LEU A O 1
ATOM 1639 N N . ALA A 1 205 ? 2.564 6.845 5.575 1.00 90.81 205 ALA A N 1
ATOM 1640 C CA . ALA A 1 205 ? 2.177 8.171 6.053 1.00 90.81 205 ALA A CA 1
ATOM 1641 C C . ALA A 1 205 ? 0.730 8.198 6.571 1.00 90.81 205 ALA A C 1
ATOM 1643 O O . ALA A 1 205 ? 0.445 8.809 7.605 1.00 90.81 205 ALA A O 1
ATOM 1644 N N . TRP A 1 206 ? -0.186 7.509 5.884 1.00 89.31 206 TRP A N 1
ATOM 1645 C CA . TRP A 1 206 ? -1.572 7.388 6.327 1.00 89.31 206 TRP A CA 1
ATOM 1646 C C . TRP A 1 206 ? -1.693 6.580 7.630 1.00 89.31 206 TRP A C 1
ATOM 1648 O O . TRP A 1 206 ? -2.442 6.994 8.518 1.00 89.31 206 TRP A O 1
ATOM 1658 N N . ILE A 1 207 ? -0.935 5.486 7.800 1.00 86.44 207 ILE A N 1
ATOM 1659 C CA . ILE A 1 207 ? -0.891 4.734 9.067 1.00 86.44 207 ILE A CA 1
ATOM 1660 C C . ILE A 1 207 ? -0.415 5.646 10.195 1.00 86.44 207 ILE A C 1
ATOM 1662 O O . ILE A 1 207 ? -1.118 5.763 11.197 1.00 86.44 207 ILE A O 1
ATOM 1666 N N . ASN A 1 208 ? 0.727 6.320 10.029 1.00 84.56 208 ASN A N 1
ATOM 1667 C CA . ASN A 1 208 ? 1.310 7.162 11.077 1.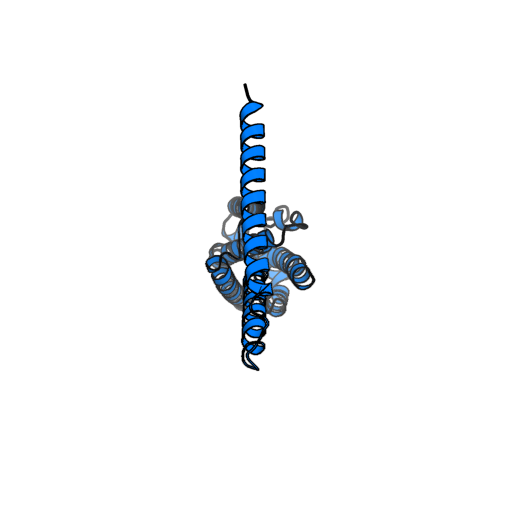00 84.56 208 ASN A CA 1
ATOM 1668 C C . ASN A 1 208 ? 0.328 8.248 11.523 1.00 84.56 208 ASN A C 1
ATOM 1670 O O . ASN A 1 208 ? 0.024 8.361 12.710 1.00 84.56 208 ASN A O 1
ATOM 1674 N N . LYS A 1 209 ? -0.288 8.953 10.565 1.00 83.31 209 LYS A N 1
ATOM 1675 C CA . LYS A 1 209 ? -1.287 9.990 10.853 1.00 83.31 209 LYS A CA 1
ATOM 1676 C C . LYS A 1 209 ? -2.476 9.466 11.663 1.00 83.31 209 LYS A C 1
ATOM 1678 O O . LYS A 1 209 ? -2.968 10.163 12.544 1.00 83.31 209 LYS A O 1
ATOM 1683 N N . ASN A 1 210 ? -2.968 8.264 11.370 1.00 78.94 210 ASN A N 1
ATOM 1684 C CA . ASN A 1 210 ? -4.193 7.749 11.987 1.00 78.94 210 ASN A CA 1
ATOM 1685 C C . ASN A 1 210 ? -3.948 6.914 13.260 1.00 78.94 210 ASN A C 1
ATOM 1687 O O . ASN A 1 210 ? -4.831 6.825 14.121 1.00 78.94 210 ASN A O 1
ATOM 1691 N N . HIS A 1 211 ? -2.757 6.332 13.424 1.00 68.44 211 HIS A N 1
ATOM 1692 C CA . HIS A 1 211 ? -2.377 5.588 14.626 1.00 68.44 211 HIS A CA 1
ATOM 1693 C C . HIS A 1 211 ? -1.838 6.495 15.745 1.00 68.44 211 HIS A C 1
ATOM 1695 O O . HIS A 1 211 ? -2.157 6.240 16.907 1.00 68.44 211 HIS A O 1
ATOM 1701 N N . GLU A 1 212 ? -1.135 7.592 15.434 1.00 56.59 212 GLU A N 1
ATOM 1702 C CA . GLU A 1 212 ? -0.728 8.594 16.438 1.00 56.59 212 GLU A CA 1
ATOM 1703 C C . GLU A 1 212 ? -1.942 9.278 17.087 1.00 56.59 212 GLU A C 1
ATOM 1705 O O . GLU A 1 212 ? -2.051 9.329 18.313 1.00 56.59 212 GLU A O 1
ATOM 1710 N N . VAL A 1 213 ? -2.924 9.698 16.278 1.00 44.62 213 VAL A N 1
ATOM 1711 C CA . VAL A 1 213 ? -4.182 10.330 16.739 1.00 44.62 213 VAL A CA 1
ATOM 1712 C C . VAL A 1 213 ? -5.005 9.397 17.637 1.00 44.62 213 VAL A C 1
ATOM 1714 O O . VAL A 1 213 ? -5.757 9.833 18.509 1.00 44.62 213 VAL A O 1
ATOM 1717 N N . THR A 1 214 ? -4.842 8.088 17.460 1.00 44.84 214 THR A N 1
ATOM 1718 C CA . THR A 1 214 ? -5.510 7.061 18.261 1.00 44.84 214 THR A CA 1
ATOM 1719 C C . THR A 1 214 ? -4.824 6.845 19.620 1.00 44.84 214 THR A C 1
ATOM 1721 O O . THR A 1 214 ? -5.478 6.404 20.561 1.00 44.84 214 THR A O 1
ATOM 1724 N N . SER A 1 215 ? -3.545 7.203 19.768 1.00 39.00 215 SER A N 1
ATOM 1725 C CA . SER A 1 215 ? -2.818 7.116 21.042 1.00 39.00 215 SER A CA 1
ATOM 1726 C C . SER A 1 215 ? -3.033 8.324 21.964 1.00 39.00 215 SER A C 1
ATOM 1728 O O . SER A 1 215 ? -2.749 8.219 23.156 1.00 39.00 215 SER A O 1
ATOM 1730 N N . SER A 1 216 ? -3.483 9.467 21.434 1.00 33.84 216 SER A N 1
ATOM 1731 C CA . SER A 1 216 ? -3.617 10.734 22.177 1.00 33.84 216 SER A CA 1
ATOM 1732 C C . SER A 1 216 ? -5.048 11.106 22.588 1.00 33.84 216 SER A C 1
ATOM 1734 O O . SER A 1 216 ? -5.235 12.105 23.278 1.00 33.84 216 SER A O 1
ATOM 1736 N N . ALA A 1 217 ? -6.051 10.358 22.124 1.00 33.28 217 ALA A N 1
ATOM 1737 C CA . ALA A 1 217 ? -7.464 10.509 22.497 1.00 33.28 217 ALA A CA 1
ATOM 1738 C C . ALA A 1 217 ? -7.873 9.443 23.517 1.00 33.28 217 ALA A C 1
ATOM 1740 O O . ALA A 1 217 ? -8.926 9.603 24.162 1.00 33.28 217 ALA A O 1
#

Sequence (217 aa):
MHLDVWVLVLSLGHHLLQVKLDHLRQGLATQVTLRAGAKGMKLQCVSLWLLGTILILCSVDNHGLRRCLISTDMHHIEESFQEIKRAIQAKDTFPNVTILSTLETLQIIKPLDVCCVTKNLLEFYVDRVFKDHQEPNPKILRKVSSIANSFLYMQKTLRQCQEQRQCHCRQEATNATRVIHDNYDQLEVRAAAIKSLGELDVFLAWINKNHEVTSSA

Organism: Pan paniscus (NCBI:txid9597)

Secondary structure (DSSP, 8-state):
--SHHHHHHHHHHHHHHHHHHHHHHHHHHHHHSS-SS--SSSHHHHHHHHHHHHHHHHHHTTTT---------HHHHHHHHHHHHHHHHTT-S-TT--TTHHHHH-SS--HHHHHHHHHHHHHHIIIIIHHH-----HHHHHHHHHHHHHHHHHHHHHHHHHHTT-----HHHHHHHHHHHHHHHTS-HHHHHHHHHHTHHHHHHHHHHHHHHHH--

InterPro domains:
  IPR009079 Four-helical cytokine-like, core [G3DSA:1.20.1250.10] (59-217)
  IPR009079 Four-helical cytokine-like, core [SSF47266] (64-212)
  IPR020421 Interleukin-19 [PR01934] (70-82)
  IPR020421 Interleukin-19 [PR01934] (130-141)
  IPR020421 Interleukin-19 [PR01934] (171-184)
  IPR020423 Interleukin-10, conserved site [PS00520] (110-130)
  IPR020443 Interleukin-10/19/20/24/26 [PF00726] (64-208)
  IPR020443 Interleukin-10/19/20/24/26 [PTHR48482] (41-213)